Protein AF-A0A7Y5FRT4-F1 (afdb_monomer_lite)

Radius of gyration: 21.49 Å; chains: 1; bounding box: 71×55×41 Å

Sequence (240 aa):
MLKKSLALLVLALMVVSLNAQHAKKAPLKSEPANVTLSAPLTGGVPTYGPAAASWVAVDTMQNTFGPAIGALNPLAVDPATGTVAVLHRARTTYASSSGSMVYNYSTDGVTWTRVLPAVNGAQAQAGRYPSMTIYPSTSQGTLPVFSWPELVSGAFGGVGYGADASIGAGTPVAGILTDPVVLFSSQVPTFASANVALWASDNQTDASIKLFKTVDFQTVDTLTPPTWSSASFDDGGNVT

Structure (mmCIF, N/CA/C/O backbone):
data_AF-A0A7Y5FRT4-F1
#
_entry.id   AF-A0A7Y5FRT4-F1
#
loop_
_atom_site.group_PDB
_atom_site.id
_atom_site.type_symbol
_atom_site.label_atom_id
_atom_site.label_alt_id
_atom_site.label_comp_id
_atom_site.label_asym_id
_atom_site.label_entity_id
_atom_site.label_seq_id
_atom_site.pdbx_PDB_ins_code
_atom_site.Cartn_x
_atom_site.Cartn_y
_atom_site.Cartn_z
_atom_site.occupancy
_atom_site.B_iso_or_equiv
_atom_site.auth_seq_id
_atom_site.auth_comp_id
_atom_site.auth_asym_id
_atom_site.auth_atom_id
_atom_site.pdbx_PDB_model_num
ATOM 1 N N . MET A 1 1 ? 44.616 -41.534 -6.099 1.00 56.19 1 MET A N 1
ATOM 2 C CA . MET A 1 1 ? 43.155 -41.759 -6.223 1.00 56.19 1 MET A CA 1
ATOM 3 C C . MET A 1 1 ? 42.337 -40.491 -5.959 1.00 56.19 1 MET A C 1
ATOM 5 O O . MET A 1 1 ? 41.421 -40.237 -6.724 1.00 56.19 1 MET A O 1
ATOM 9 N N . LEU A 1 2 ? 42.735 -39.627 -5.014 1.00 53.03 2 LEU A N 1
ATOM 10 C CA . LEU A 1 2 ? 42.040 -38.374 -4.661 1.00 53.03 2 LEU A CA 1
ATOM 11 C C . LEU A 1 2 ? 41.749 -37.404 -5.833 1.00 53.03 2 LEU A C 1
ATOM 13 O O . LEU A 1 2 ? 40.670 -36.831 -5.909 1.00 53.03 2 LEU A O 1
ATOM 17 N N . LYS A 1 3 ? 42.679 -37.258 -6.790 1.00 48.66 3 LYS A N 1
ATOM 18 C CA . LYS A 1 3 ? 42.532 -36.326 -7.929 1.00 48.66 3 LYS A CA 1
ATOM 19 C C . LYS A 1 3 ? 41.417 -36.720 -8.909 1.00 48.66 3 LYS A C 1
ATOM 21 O O . LYS A 1 3 ? 40.769 -35.848 -9.472 1.00 48.66 3 LYS A O 1
ATOM 26 N N . LYS A 1 4 ? 41.178 -38.026 -9.095 1.00 55.88 4 LYS A N 1
ATOM 27 C CA . LYS A 1 4 ? 40.113 -38.531 -9.982 1.00 55.88 4 LYS A CA 1
ATOM 28 C C . LYS A 1 4 ? 38.735 -38.387 -9.328 1.00 55.88 4 LYS A C 1
ATOM 30 O O . LYS A 1 4 ? 37.777 -38.038 -10.005 1.00 55.88 4 LYS A O 1
ATOM 35 N N . SER A 1 5 ? 38.665 -38.579 -8.011 1.00 63.12 5 SER A N 1
ATOM 36 C CA . SER A 1 5 ? 37.447 -38.385 -7.216 1.00 63.12 5 SER A CA 1
ATOM 37 C C . SER A 1 5 ? 37.039 -36.911 -7.126 1.00 63.12 5 SER A C 1
ATOM 39 O O . SER A 1 5 ? 35.858 -36.602 -7.236 1.00 63.12 5 SER A O 1
ATOM 41 N N . LEU A 1 6 ? 38.009 -35.998 -6.998 1.00 65.06 6 LEU A N 1
ATOM 42 C CA . LEU A 1 6 ? 37.746 -34.557 -6.960 1.00 65.06 6 LEU A CA 1
ATOM 43 C C . LEU A 1 6 ? 37.254 -34.024 -8.314 1.00 65.06 6 LEU A C 1
ATOM 45 O O . LEU A 1 6 ? 36.311 -33.244 -8.356 1.00 65.06 6 LEU A O 1
ATOM 49 N N . ALA A 1 7 ? 37.837 -34.495 -9.421 1.00 70.94 7 ALA A N 1
ATOM 50 C CA . ALA A 1 7 ? 37.392 -34.119 -10.762 1.00 70.94 7 ALA A CA 1
ATOM 51 C C . ALA A 1 7 ? 35.950 -34.577 -11.047 1.00 70.94 7 ALA A C 1
ATOM 53 O O . ALA A 1 7 ? 35.173 -33.816 -11.616 1.00 70.94 7 ALA A O 1
ATOM 54 N N . LEU A 1 8 ? 35.569 -35.781 -10.601 1.00 72.62 8 LEU A N 1
ATOM 55 C CA . LEU A 1 8 ? 34.195 -36.274 -10.738 1.00 72.62 8 LEU A CA 1
ATOM 56 C C . LEU A 1 8 ? 33.196 -35.462 -9.903 1.00 72.62 8 LEU A C 1
ATOM 58 O O . LEU A 1 8 ? 32.090 -35.197 -10.366 1.00 72.62 8 LEU A O 1
ATOM 62 N N . LEU A 1 9 ? 33.588 -35.053 -8.694 1.00 67.94 9 LEU A N 1
ATOM 63 C CA . LEU A 1 9 ? 32.745 -34.247 -7.813 1.00 67.94 9 LEU A CA 1
ATOM 64 C C . LEU A 1 9 ? 32.497 -32.849 -8.400 1.00 67.94 9 LEU A C 1
ATOM 66 O O . LEU A 1 9 ? 31.365 -32.376 -8.397 1.00 67.94 9 LEU A O 1
ATOM 70 N N . VAL A 1 10 ? 33.535 -32.219 -8.959 1.00 74.00 10 VAL A N 1
ATOM 71 C CA . VAL A 1 10 ? 33.428 -30.907 -9.621 1.00 74.00 10 VAL A CA 1
ATOM 72 C C . VAL A 1 10 ? 32.553 -30.988 -10.875 1.00 74.00 10 VAL A C 1
ATOM 74 O O . VAL A 1 10 ? 31.717 -30.113 -11.089 1.00 74.00 10 VAL A O 1
ATOM 77 N N . LEU A 1 11 ? 32.680 -32.058 -11.667 1.00 71.50 11 LEU A N 1
ATOM 78 C CA . LEU A 1 11 ? 31.839 -32.258 -12.851 1.00 71.50 11 LEU A CA 1
ATOM 79 C C . LEU A 1 11 ? 30.367 -32.493 -12.474 1.00 71.50 11 LEU A C 1
ATOM 81 O O . LEU A 1 11 ? 29.471 -31.951 -13.117 1.00 71.50 11 LEU A O 1
ATOM 85 N N . ALA A 1 12 ? 30.112 -33.260 -11.409 1.00 65.69 12 ALA A N 1
ATOM 86 C CA . ALA A 1 12 ? 28.763 -33.486 -10.895 1.00 65.69 12 ALA A CA 1
ATOM 87 C C . ALA A 1 12 ? 28.128 -32.188 -10.366 1.00 65.69 12 ALA A C 1
ATOM 89 O O . ALA A 1 12 ? 26.964 -31.920 -10.651 1.00 65.69 12 ALA A O 1
ATOM 90 N N . LEU A 1 13 ? 28.898 -31.348 -9.664 1.00 59.88 13 LEU A N 1
ATOM 91 C CA . LEU A 1 13 ? 28.447 -30.035 -9.192 1.00 59.88 13 LEU A CA 1
ATOM 92 C C . LEU A 1 13 ? 28.105 -29.084 -10.347 1.00 59.88 13 LEU A C 1
ATOM 94 O O 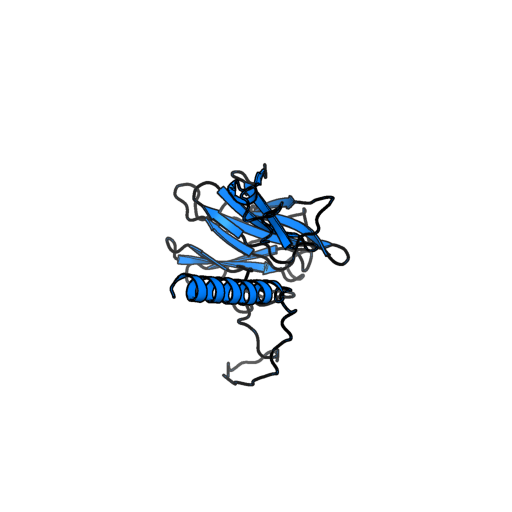. LEU A 1 13 ? 27.069 -28.430 -10.279 1.00 59.88 13 LEU A O 1
ATOM 98 N N . MET A 1 14 ? 28.901 -29.063 -11.424 1.00 59.88 14 MET A N 1
ATOM 99 C CA . MET A 1 14 ? 28.613 -28.236 -12.607 1.00 59.88 14 MET A CA 1
ATOM 100 C C . MET A 1 14 ? 27.319 -28.643 -13.325 1.00 59.88 14 MET A C 1
ATOM 102 O O . MET A 1 14 ? 26.550 -27.785 -13.753 1.00 59.88 14 MET A O 1
ATOM 106 N N . VAL A 1 15 ? 27.043 -29.945 -13.445 1.00 60.31 15 VAL A N 1
ATOM 107 C CA . VAL A 1 15 ? 25.801 -30.434 -14.074 1.00 60.31 15 VAL A CA 1
ATOM 108 C C . VAL A 1 15 ? 24.576 -30.125 -13.204 1.00 60.31 15 VAL A C 1
ATOM 110 O O . VAL A 1 15 ? 23.498 -29.848 -13.730 1.00 60.31 15 VAL A O 1
ATOM 113 N N . VAL A 1 16 ? 24.727 -30.121 -11.877 1.00 57.12 16 VAL A N 1
ATOM 114 C CA . VAL A 1 16 ? 23.653 -29.728 -10.951 1.00 57.12 16 VAL A CA 1
ATOM 115 C C . VAL A 1 16 ? 23.406 -28.214 -10.992 1.00 57.12 16 VAL A C 1
ATOM 117 O O . VAL A 1 16 ? 22.247 -27.802 -10.992 1.00 57.12 16 VAL A O 1
ATOM 120 N N . SER A 1 17 ? 24.446 -27.381 -11.111 1.00 53.38 17 SER A N 1
ATOM 121 C CA . SER A 1 17 ? 24.283 -25.922 -11.208 1.00 53.38 17 SER A CA 1
ATOM 122 C C . SER A 1 17 ? 23.705 -25.466 -12.555 1.00 53.38 17 SER A C 1
ATOM 124 O O . SER A 1 17 ? 22.857 -24.578 -12.570 1.00 53.38 17 SER A O 1
ATOM 126 N N . LEU A 1 18 ? 24.051 -26.127 -13.667 1.00 51.06 18 LEU A N 1
ATOM 127 C CA . LEU A 1 18 ? 23.467 -25.836 -14.989 1.00 51.06 18 LEU A CA 1
ATOM 128 C C . LEU A 1 18 ? 21.966 -26.178 -15.063 1.00 51.06 18 LEU A C 1
ATOM 130 O O . LEU A 1 18 ? 21.197 -25.473 -15.712 1.00 51.06 18 LEU A O 1
ATOM 134 N N . ASN A 1 19 ? 21.516 -27.220 -14.353 1.00 50.97 19 ASN A N 1
ATOM 135 C CA . ASN A 1 19 ? 20.090 -27.567 -14.277 1.00 50.97 19 ASN A CA 1
ATOM 136 C C . ASN A 1 19 ? 19.298 -26.686 -13.294 1.00 50.97 19 ASN A C 1
ATOM 138 O O . ASN A 1 19 ? 18.082 -26.566 -13.434 1.00 50.97 19 ASN A O 1
ATOM 142 N N . ALA A 1 20 ? 19.960 -26.039 -12.328 1.00 47.22 20 ALA A N 1
ATOM 143 C CA . ALA A 1 20 ? 19.319 -25.077 -11.430 1.00 47.22 20 ALA A CA 1
ATOM 144 C C . ALA A 1 20 ? 18.991 -23.738 -12.126 1.00 47.22 20 ALA A C 1
ATOM 146 O O . ALA A 1 20 ? 18.048 -23.058 -11.720 1.00 47.22 20 ALA A O 1
ATOM 147 N N . GLN A 1 21 ? 19.727 -23.385 -13.188 1.00 43.19 21 GLN A N 1
ATOM 148 C CA . GLN A 1 21 ? 19.550 -22.137 -13.945 1.00 43.19 21 GLN A CA 1
ATOM 149 C C . GLN A 1 21 ? 18.428 -22.201 -15.000 1.00 43.19 21 GLN A C 1
ATOM 151 O O . GLN A 1 21 ? 17.848 -21.176 -15.346 1.00 43.19 21 GLN A O 1
ATOM 156 N N . HIS A 1 22 ? 18.042 -23.387 -15.482 1.00 36.12 22 HIS A N 1
ATOM 157 C CA . HIS A 1 22 ? 17.040 -23.524 -16.554 1.00 36.12 22 HIS A CA 1
ATOM 158 C C . HIS A 1 22 ? 15.567 -23.475 -16.100 1.00 36.12 22 HIS A C 1
ATOM 160 O O . HIS A 1 22 ? 14.665 -23.592 -16.929 1.00 36.12 22 HIS A O 1
ATOM 166 N N . ALA A 1 23 ? 15.289 -23.276 -14.810 1.00 47.56 23 ALA A N 1
ATOM 167 C CA . ALA A 1 23 ? 13.932 -23.361 -14.271 1.00 47.56 23 ALA A CA 1
ATOM 168 C C . ALA A 1 23 ? 13.494 -22.111 -13.495 1.00 47.56 23 ALA A C 1
ATOM 170 O O . ALA A 1 23 ? 13.026 -22.246 -12.370 1.00 47.56 23 ALA A O 1
ATOM 171 N N . LYS A 1 24 ? 13.606 -20.897 -14.055 1.00 39.56 24 LYS A N 1
ATOM 172 C CA . LYS A 1 24 ? 12.982 -19.704 -13.442 1.00 39.56 24 LYS A CA 1
ATOM 173 C C . LYS A 1 24 ? 12.429 -18.695 -14.455 1.00 39.56 24 LYS A C 1
ATOM 175 O O . LYS A 1 24 ? 12.862 -17.556 -14.530 1.00 39.56 24 LYS A O 1
ATOM 180 N N . LYS A 1 25 ? 11.351 -19.073 -15.141 1.00 34.78 25 LYS A N 1
ATOM 181 C CA . LYS A 1 25 ? 10.173 -18.194 -15.123 1.00 34.78 25 LYS A CA 1
ATOM 182 C C . LYS A 1 25 ? 9.275 -18.741 -14.031 1.00 34.78 25 LYS A C 1
ATOM 184 O O . LYS A 1 25 ? 9.008 -19.941 -14.041 1.00 34.78 25 LYS A O 1
ATOM 189 N N . ALA A 1 26 ? 8.833 -17.900 -13.095 1.00 31.05 26 ALA A N 1
ATOM 190 C CA . ALA A 1 26 ? 7.693 -18.270 -12.270 1.00 31.05 26 ALA A CA 1
ATOM 191 C C . ALA A 1 26 ? 6.574 -18.668 -13.247 1.00 31.05 26 ALA A C 1
ATOM 193 O O . ALA A 1 26 ? 6.202 -17.847 -14.092 1.00 31.05 26 ALA A O 1
ATOM 194 N N . PRO A 1 27 ? 6.096 -19.924 -13.233 1.00 36.94 27 PRO A N 1
ATOM 195 C CA . PRO A 1 27 ? 4.935 -20.273 -14.027 1.00 36.94 27 PRO A CA 1
ATOM 196 C C . PRO A 1 27 ? 3.820 -19.310 -13.622 1.00 36.94 27 PRO A C 1
ATOM 198 O O . PRO A 1 27 ? 3.638 -19.066 -12.425 1.00 36.94 27 PRO A O 1
ATOM 201 N N . LEU A 1 28 ? 3.053 -18.787 -14.584 1.00 35.69 28 LEU A N 1
ATOM 202 C CA . LEU A 1 28 ? 1.690 -18.379 -14.256 1.00 35.69 28 LEU A CA 1
ATOM 203 C C . LEU A 1 28 ? 1.072 -19.611 -13.606 1.00 35.69 28 LEU A C 1
ATOM 205 O O . LEU A 1 28 ? 0.940 -20.647 -14.259 1.00 35.69 28 LEU A O 1
ATOM 209 N N . LYS A 1 29 ? 0.837 -19.545 -12.296 1.00 34.88 29 LYS A N 1
ATOM 210 C CA . LYS A 1 29 ? 0.273 -20.660 -11.550 1.00 34.88 29 LYS A CA 1
ATOM 211 C C . LYS A 1 29 ? -1.106 -20.885 -12.161 1.00 34.88 29 LYS A C 1
ATOM 213 O O . LYS A 1 29 ? -2.000 -20.067 -11.973 1.00 34.88 29 LYS A O 1
ATOM 218 N N . SER A 1 30 ? -1.248 -21.927 -12.975 1.00 39.62 30 SER A N 1
ATOM 219 C CA . SER A 1 30 ? -2.559 -22.359 -13.424 1.00 39.62 30 SER A CA 1
ATOM 220 C C . SER A 1 30 ? -3.309 -22.845 -12.191 1.00 39.62 30 SER A C 1
ATOM 222 O O . SER A 1 30 ? -2.775 -23.623 -11.396 1.00 39.62 30 SER A O 1
ATOM 224 N N . GLU A 1 31 ? -4.514 -22.311 -12.011 1.00 40.78 31 GLU A N 1
ATOM 225 C CA . GLU A 1 31 ? -5.403 -22.633 -10.897 1.00 40.78 31 GLU A CA 1
ATOM 226 C C . GLU A 1 31 ? -5.487 -24.158 -10.703 1.00 40.78 31 GLU A C 1
ATOM 228 O O . GLU A 1 31 ? -5.701 -24.887 -11.682 1.00 40.78 31 GLU A O 1
ATOM 233 N N . PRO A 1 32 ? -5.304 -24.683 -9.477 1.00 38.25 32 PRO A N 1
ATOM 234 C CA . PRO A 1 32 ? -5.518 -26.098 -9.225 1.00 38.25 32 PRO A CA 1
ATOM 235 C C . PRO A 1 32 ? -6.983 -26.456 -9.503 1.00 38.25 32 PRO A C 1
ATOM 237 O O . PRO A 1 32 ? -7.906 -25.740 -9.115 1.00 38.25 32 PRO A O 1
ATOM 240 N N . ALA A 1 33 ? -7.189 -27.584 -10.186 1.00 39.59 33 ALA A N 1
ATOM 241 C CA . ALA A 1 33 ? -8.513 -28.111 -10.482 1.00 39.59 33 ALA A CA 1
ATOM 242 C C . ALA A 1 33 ? -9.339 -28.267 -9.192 1.00 39.59 33 ALA A C 1
ATOM 244 O O . ALA A 1 33 ? -8.862 -28.811 -8.198 1.00 39.59 33 ALA A O 1
ATOM 245 N N . ASN A 1 34 ? -10.576 -27.768 -9.248 1.00 35.59 34 ASN A N 1
ATOM 246 C CA . ASN A 1 34 ? -11.552 -27.694 -8.161 1.00 35.59 34 ASN A CA 1
ATOM 247 C C . ASN A 1 34 ? -11.567 -28.940 -7.253 1.00 35.59 34 ASN A C 1
ATOM 249 O O . ASN A 1 34 ? -12.079 -29.987 -7.644 1.00 35.59 34 ASN A O 1
ATOM 253 N N . VAL A 1 35 ? -11.103 -28.800 -6.008 1.00 36.69 35 VAL A N 1
ATOM 254 C CA . VAL A 1 35 ? -11.378 -29.759 -4.926 1.00 36.69 35 VAL A CA 1
ATOM 255 C C . VAL A 1 35 ? -12.453 -29.153 -4.026 1.00 36.69 35 VAL A C 1
ATOM 257 O O . VAL A 1 35 ? -12.279 -28.068 -3.477 1.00 36.69 35 VAL A O 1
ATOM 260 N N . THR A 1 36 ? -13.596 -29.830 -3.918 1.00 33.12 36 THR A N 1
ATOM 261 C CA . THR A 1 36 ? -14.770 -29.370 -3.165 1.00 33.12 36 THR A CA 1
ATOM 262 C C . THR A 1 36 ? -14.699 -29.869 -1.723 1.00 33.12 36 THR A C 1
ATOM 264 O O . THR A 1 36 ? -14.704 -31.073 -1.486 1.00 33.12 36 THR A O 1
ATOM 267 N N . LEU A 1 37 ? -14.680 -28.958 -0.751 1.00 37.53 37 LEU A N 1
ATOM 268 C CA . LEU A 1 37 ? -14.926 -29.262 0.662 1.00 37.53 37 LEU A CA 1
ATOM 269 C C . LEU A 1 37 ? -15.986 -28.291 1.186 1.00 37.53 37 LEU A C 1
ATOM 271 O O . LEU A 1 37 ? -15.848 -27.077 1.052 1.00 37.53 37 LEU A O 1
ATOM 275 N N . SER A 1 38 ? -17.069 -28.835 1.739 1.00 32.22 38 SER A N 1
ATOM 276 C CA . SER A 1 38 ? -18.214 -28.076 2.246 1.00 32.22 38 SER A CA 1
ATOM 277 C C . SER A 1 38 ? -18.093 -27.849 3.751 1.00 32.22 38 SER A C 1
ATOM 279 O O . SER A 1 38 ? -17.979 -28.809 4.508 1.00 32.22 38 SER A O 1
ATOM 281 N N . ALA A 1 39 ? -18.216 -26.599 4.192 1.00 36.06 39 ALA A N 1
ATOM 282 C CA . ALA A 1 39 ? -18.604 -26.266 5.560 1.00 36.06 39 ALA A CA 1
ATOM 283 C C . ALA A 1 39 ? -19.766 -25.255 5.499 1.00 36.06 39 ALA A C 1
ATOM 285 O O . ALA A 1 39 ? -19.647 -24.251 4.792 1.00 36.06 39 ALA A O 1
ATOM 286 N N . PRO A 1 40 ? -20.908 -25.516 6.160 1.00 33.44 40 PRO A N 1
ATOM 287 C CA . PRO A 1 40 ? -22.091 -24.678 6.032 1.00 33.44 40 PRO A CA 1
ATOM 288 C C . PRO A 1 40 ? -22.013 -23.476 6.980 1.00 33.44 40 PRO A C 1
ATOM 290 O O . PRO A 1 40 ? -21.946 -23.642 8.195 1.00 33.44 40 PRO A O 1
ATOM 293 N N . LEU A 1 41 ? -22.098 -22.262 6.434 1.00 37.66 41 LEU A N 1
ATOM 294 C CA . LEU A 1 41 ? -22.533 -21.085 7.185 1.00 37.66 41 LEU A CA 1
ATOM 295 C C . LEU A 1 41 ? -23.993 -20.824 6.805 1.00 37.66 41 LEU A C 1
ATOM 297 O O . LEU A 1 41 ? -24.316 -20.445 5.680 1.00 37.66 41 LEU A O 1
ATOM 301 N N . THR A 1 42 ? -2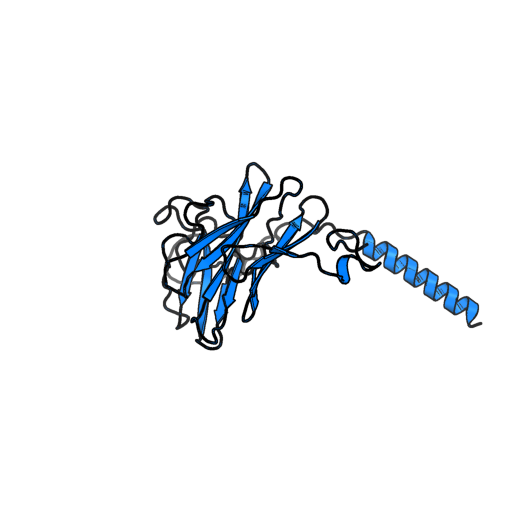4.895 -21.138 7.730 1.00 41.06 42 THR A N 1
ATOM 302 C CA . THR A 1 42 ? -26.340 -20.933 7.604 1.00 41.06 42 THR A CA 1
ATOM 303 C C . THR A 1 42 ? -26.656 -19.450 7.438 1.00 41.06 42 THR A C 1
ATOM 305 O O . THR A 1 42 ? -26.397 -18.677 8.357 1.00 41.06 42 THR A O 1
ATOM 308 N N . GLY A 1 43 ? -27.271 -19.069 6.310 1.00 38.41 43 GLY A N 1
ATOM 309 C CA . GLY A 1 43 ? -27.925 -17.760 6.190 1.00 38.41 43 GLY A CA 1
ATOM 310 C C . GLY A 1 43 ? -27.773 -16.969 4.888 1.00 38.41 43 GLY A C 1
ATOM 311 O O . GLY A 1 43 ? -28.061 -15.784 4.912 1.00 38.41 43 GLY A O 1
ATOM 312 N N . GLY A 1 44 ? -27.393 -17.587 3.763 1.00 48.75 44 GLY A N 1
ATOM 313 C CA . GLY A 1 44 ? -27.609 -17.044 2.407 1.00 48.75 44 GLY A CA 1
ATOM 314 C C . GLY A 1 44 ? -26.558 -16.062 1.844 1.00 48.75 44 GLY A C 1
ATOM 315 O O . GLY A 1 44 ? -25.917 -15.325 2.581 1.00 48.75 44 GLY A O 1
ATOM 316 N N . VAL A 1 45 ? -26.487 -16.015 0.496 1.00 33.03 45 VAL A N 1
ATOM 317 C CA . VAL A 1 45 ? -25.628 -15.178 -0.394 1.00 33.03 45 VAL A CA 1
ATOM 318 C C . VAL A 1 45 ? -24.195 -15.736 -0.635 1.00 33.03 45 VAL A C 1
ATOM 320 O O . VAL A 1 45 ? -23.660 -16.447 0.205 1.00 33.03 45 VAL A O 1
ATOM 323 N N . PRO A 1 46 ? -23.539 -15.413 -1.771 1.00 34.97 46 PRO A N 1
ATOM 324 C CA . PRO A 1 46 ? -23.544 -16.049 -3.095 1.00 34.97 46 PRO A CA 1
ATOM 325 C C . PRO A 1 46 ? -22.405 -17.082 -3.304 1.00 34.97 46 PRO A C 1
ATOM 327 O O . PRO A 1 46 ? -21.351 -17.034 -2.676 1.00 34.97 46 PRO A O 1
ATOM 330 N N . THR A 1 47 ? -22.589 -18.000 -4.253 1.00 39.19 47 THR A N 1
ATOM 331 C CA . THR A 1 47 ? -21.623 -19.052 -4.611 1.00 39.19 47 THR A CA 1
ATOM 332 C C . THR A 1 47 ? -20.445 -18.499 -5.424 1.00 39.19 47 THR A C 1
ATOM 334 O O . THR A 1 47 ? -20.546 -18.317 -6.636 1.00 39.19 47 THR A O 1
ATOM 337 N N . TYR A 1 48 ? -19.303 -18.283 -4.769 1.00 36.34 48 TYR A N 1
ATOM 338 C CA . TYR A 1 48 ? -17.996 -18.194 -5.425 1.00 36.34 48 TYR A CA 1
ATOM 339 C C . TYR A 1 48 ? -17.225 -19.496 -5.166 1.00 36.34 48 TYR A C 1
ATOM 341 O O . TYR A 1 48 ? -17.306 -20.052 -4.071 1.00 36.34 48 TYR A O 1
ATOM 349 N N . GLY A 1 49 ? -16.538 -20.007 -6.198 1.00 38.12 49 GLY A N 1
ATOM 350 C CA . GLY A 1 49 ? -15.688 -21.208 -6.130 1.00 38.12 49 GLY A CA 1
ATOM 351 C C . GLY A 1 49 ? -14.600 -21.105 -5.050 1.00 38.12 49 GLY A C 1
ATOM 352 O O . GLY A 1 49 ? -14.475 -20.045 -4.441 1.00 38.12 49 GLY A O 1
ATOM 353 N N . PRO A 1 50 ? -13.838 -22.187 -4.786 1.00 39.19 50 PRO A N 1
ATOM 354 C CA . PRO A 1 50 ? -13.027 -22.350 -3.577 1.00 39.19 50 PRO A CA 1
ATOM 355 C C . PRO A 1 50 ? -12.113 -21.143 -3.377 1.00 39.19 50 PRO A C 1
ATOM 357 O O . PRO A 1 50 ? -11.089 -20.984 -4.037 1.00 39.19 50 PRO A O 1
ATOM 360 N N . ALA A 1 51 ? -12.544 -20.250 -2.492 1.00 41.78 51 ALA A N 1
ATOM 361 C CA . ALA A 1 51 ? -11.871 -18.999 -2.261 1.00 41.78 51 ALA A CA 1
ATOM 362 C C . ALA A 1 51 ? -10.569 -19.311 -1.524 1.00 41.78 51 ALA A C 1
ATOM 364 O O . ALA A 1 51 ? -10.591 -19.813 -0.398 1.00 41.78 51 ALA A O 1
ATOM 365 N N . ALA A 1 52 ? -9.430 -18.969 -2.129 1.00 41.00 52 ALA A N 1
ATOM 366 C CA . ALA A 1 52 ? -8.269 -18.578 -1.337 1.00 41.00 52 ALA A CA 1
ATOM 367 C C . ALA A 1 52 ? -8.768 -17.648 -0.220 1.00 41.00 52 ALA A C 1
ATOM 369 O O . ALA A 1 52 ? -9.624 -16.812 -0.521 1.00 41.00 52 ALA A O 1
ATOM 370 N N . ALA A 1 53 ? -8.294 -17.831 1.024 1.00 40.38 53 ALA A N 1
ATOM 371 C CA . ALA A 1 53 ? -8.736 -17.079 2.204 1.00 40.38 53 ALA A CA 1
ATOM 372 C C . ALA A 1 53 ? -9.070 -15.633 1.813 1.00 40.38 53 ALA A C 1
ATOM 374 O O . ALA A 1 53 ? -8.190 -14.847 1.458 1.00 40.38 53 ALA A O 1
ATOM 375 N N . SER A 1 54 ? -10.368 -15.355 1.712 1.00 48.25 54 SER A N 1
ATOM 376 C CA . SER A 1 54 ? -10.840 -14.141 1.067 1.00 48.25 54 SER A CA 1
ATOM 377 C C . SER A 1 54 ? -11.011 -13.101 2.150 1.00 48.25 54 SER A C 1
ATOM 379 O O . SER A 1 54 ? -11.690 -13.348 3.145 1.00 48.25 54 SER A O 1
ATOM 381 N N . TRP A 1 55 ? -10.438 -11.920 1.943 1.00 52.66 55 TRP A N 1
ATOM 382 C CA . TRP A 1 55 ? -10.520 -10.780 2.864 1.00 52.66 55 TRP A CA 1
ATOM 383 C C . TRP A 1 55 ? -11.952 -10.223 3.035 1.00 52.66 55 TRP A C 1
ATOM 385 O O . TRP A 1 55 ? -12.156 -9.221 3.709 1.00 52.66 55 TRP A O 1
ATOM 395 N N . VAL A 1 56 ? -12.954 -10.902 2.462 1.00 54.28 56 VAL A N 1
ATOM 396 C CA . VAL A 1 56 ? -14.394 -10.591 2.461 1.00 54.28 56 VAL A CA 1
ATOM 397 C C . VAL A 1 56 ? -14.981 -10.417 3.869 1.00 54.28 56 VAL A C 1
ATOM 399 O O . VAL A 1 56 ? -16.035 -9.808 4.008 1.00 54.28 56 VAL A O 1
ATOM 402 N N . ALA A 1 57 ? -14.311 -10.895 4.922 1.00 57.16 57 ALA A N 1
ATOM 403 C CA . ALA A 1 57 ? -14.808 -10.785 6.293 1.00 57.16 57 ALA A CA 1
ATOM 404 C C . ALA A 1 57 ? -14.729 -9.369 6.901 1.00 57.16 57 ALA A C 1
ATOM 406 O O . ALA A 1 57 ? -15.451 -9.107 7.858 1.00 57.16 57 ALA A O 1
ATOM 407 N N . VAL A 1 58 ? -13.885 -8.463 6.384 1.00 71.19 58 VAL A N 1
ATOM 408 C CA . VAL A 1 58 ? -13.640 -7.162 7.050 1.00 71.19 58 VAL A CA 1
ATOM 409 C C . VAL A 1 58 ? -14.379 -5.983 6.412 1.00 71.19 58 VAL A C 1
ATOM 411 O O . VAL A 1 58 ? -14.487 -4.925 7.034 1.00 71.19 58 VAL A O 1
ATOM 414 N N . ASP A 1 59 ? -14.891 -6.148 5.182 1.00 74.12 59 ASP A N 1
ATOM 415 C CA . ASP A 1 59 ? -15.734 -5.158 4.507 1.00 74.12 59 ASP A CA 1
ATOM 416 C C . ASP A 1 59 ? -16.396 -5.667 3.210 1.00 74.12 59 ASP A C 1
ATOM 418 O O . ASP A 1 59 ? -16.005 -6.682 2.636 1.00 74.12 59 ASP A O 1
ATOM 422 N N . THR A 1 60 ? -17.330 -4.884 2.658 1.00 74.94 60 THR A N 1
ATOM 423 C CA . THR A 1 60 ? -17.717 -4.988 1.252 1.00 74.94 60 THR A CA 1
ATOM 424 C C . THR A 1 60 ? -16.646 -4.380 0.353 1.00 74.94 60 THR A C 1
ATOM 426 O O . THR A 1 60 ? -16.564 -3.165 0.196 1.00 74.94 60 THR A O 1
ATOM 429 N N . MET A 1 61 ? -15.867 -5.230 -0.304 1.00 73.31 61 MET A N 1
ATOM 430 C CA . MET A 1 61 ? -14.757 -4.816 -1.161 1.00 73.31 61 MET A CA 1
ATOM 431 C C . MET A 1 61 ? -15.072 -5.041 -2.640 1.00 73.31 61 MET A C 1
ATOM 433 O O . MET A 1 61 ? -15.955 -5.828 -2.989 1.00 73.31 61 MET A O 1
ATOM 437 N N . GLN A 1 62 ? -14.347 -4.364 -3.531 1.00 70.62 62 GLN A N 1
ATOM 438 C CA . GLN A 1 62 ? -14.496 -4.573 -4.970 1.00 70.62 62 GLN A CA 1
ATOM 439 C C . GLN A 1 62 ? -13.237 -5.149 -5.582 1.00 70.62 62 GLN A C 1
ATOM 441 O O . GLN A 1 62 ? -12.146 -4.606 -5.431 1.00 70.62 62 GLN A O 1
ATOM 446 N N . ASN A 1 63 ? -13.426 -6.225 -6.347 1.00 65.19 63 ASN A N 1
ATOM 447 C CA . ASN A 1 63 ? -12.350 -6.902 -7.056 1.00 65.19 63 ASN A CA 1
ATOM 448 C C . ASN A 1 63 ? -11.185 -7.258 -6.108 1.00 65.19 63 ASN A C 1
ATOM 450 O O . ASN A 1 63 ? -10.012 -6.980 -6.381 1.00 65.19 63 ASN A O 1
ATOM 454 N N . THR A 1 64 ? -11.561 -7.814 -4.952 1.00 58.38 64 THR A N 1
ATOM 455 C CA . THR A 1 64 ? -10.664 -8.441 -3.989 1.00 58.38 64 THR A CA 1
ATOM 456 C C . THR A 1 64 ? -10.138 -9.727 -4.570 1.00 58.38 64 THR A C 1
ATOM 458 O O . THR A 1 64 ? -10.787 -10.771 -4.538 1.00 58.38 64 THR A O 1
ATOM 461 N N . PHE A 1 65 ? -8.928 -9.643 -5.090 1.00 55.28 65 PHE A N 1
ATOM 462 C CA . PHE A 1 65 ? -8.102 -10.819 -5.236 1.00 55.28 65 PHE A CA 1
ATOM 463 C C . PHE A 1 65 ? -7.681 -11.225 -3.817 1.00 55.28 65 PHE A C 1
ATOM 465 O O . PHE A 1 65 ? -7.286 -10.365 -3.026 1.00 55.28 65 PHE A O 1
ATOM 472 N N . GLY A 1 66 ? -7.821 -12.507 -3.461 1.00 51.12 66 GLY A N 1
ATOM 473 C CA . GLY A 1 66 ? -7.185 -13.058 -2.256 1.00 51.12 66 GLY A CA 1
ATOM 474 C C . GLY A 1 66 ? -5.657 -12.899 -2.337 1.00 51.12 66 GLY A C 1
ATOM 475 O O . GLY A 1 66 ? -5.166 -12.139 -3.175 1.00 51.12 66 GLY A O 1
ATOM 476 N N . PRO A 1 67 ? -4.851 -13.608 -1.533 1.00 50.47 67 PRO A N 1
ATOM 477 C CA . PRO A 1 67 ? -3.408 -13.677 -1.764 1.00 50.47 67 PRO A CA 1
ATOM 478 C C . PRO A 1 67 ? -3.131 -14.433 -3.079 1.00 50.47 67 PRO A C 1
ATOM 480 O O . PRO A 1 67 ? -2.713 -15.584 -3.088 1.00 50.47 67 PRO A O 1
ATOM 483 N N . ALA A 1 68 ? -3.411 -13.797 -4.218 1.00 47.97 68 ALA A N 1
ATOM 484 C CA . ALA A 1 68 ? -3.176 -14.324 -5.554 1.00 47.97 68 ALA A CA 1
ATOM 485 C C . ALA A 1 68 ? -1.668 -14.457 -5.824 1.00 47.97 68 ALA A C 1
ATOM 487 O O . ALA A 1 68 ? -1.262 -15.171 -6.736 1.00 47.97 68 ALA A O 1
ATOM 488 N N . ILE A 1 69 ? -0.835 -13.775 -5.024 1.00 60.97 69 ILE A N 1
ATOM 489 C CA . ILE A 1 69 ? 0.619 -13.728 -5.159 1.00 60.97 69 ILE A CA 1
ATOM 490 C C . ILE A 1 69 ? 1.251 -13.710 -3.758 1.00 60.97 69 ILE A C 1
ATOM 492 O O . ILE A 1 69 ? 0.823 -12.950 -2.892 1.00 60.97 69 ILE A O 1
ATOM 496 N N . GLY A 1 70 ? 2.269 -14.550 -3.531 1.00 64.12 70 GLY A N 1
ATOM 497 C CA . GLY A 1 70 ? 2.867 -14.775 -2.203 1.00 64.12 70 GLY A CA 1
ATOM 498 C C . GLY A 1 70 ? 3.660 -13.598 -1.624 1.00 64.12 70 GLY A C 1
ATOM 499 O O . GLY A 1 70 ? 3.992 -13.626 -0.445 1.00 64.12 70 GLY A O 1
ATOM 500 N N . ALA A 1 71 ? 3.952 -12.577 -2.431 1.00 67.81 71 ALA A N 1
ATOM 501 C CA . ALA A 1 71 ? 4.632 -11.359 -1.995 1.00 67.81 71 ALA A CA 1
ATOM 502 C C . ALA A 1 71 ? 3.672 -10.265 -1.490 1.00 67.81 71 ALA A C 1
ATOM 504 O O . ALA A 1 71 ? 4.135 -9.229 -1.024 1.00 67.81 71 ALA A O 1
ATOM 505 N N . LEU A 1 72 ? 2.353 -10.464 -1.603 1.00 75.50 72 LEU A N 1
ATOM 506 C CA . LEU A 1 72 ? 1.368 -9.482 -1.154 1.00 75.50 72 LEU A CA 1
ATOM 507 C C . LEU A 1 72 ? 1.098 -9.631 0.338 1.00 75.50 72 LEU A C 1
ATOM 509 O O . LEU A 1 72 ? 0.761 -10.717 0.812 1.00 75.50 72 LEU A O 1
ATOM 513 N N . ASN A 1 73 ? 1.162 -8.514 1.056 1.00 84.50 73 ASN A N 1
ATOM 514 C CA . ASN A 1 73 ? 0.850 -8.436 2.478 1.00 84.50 73 ASN A CA 1
ATOM 515 C C . ASN A 1 73 ? -0.249 -7.398 2.745 1.00 84.50 73 ASN A C 1
ATOM 517 O O . ASN A 1 73 ? 0.026 -6.370 3.352 1.00 84.50 73 ASN A O 1
ATOM 521 N N . PRO A 1 74 ? -1.505 -7.624 2.313 1.00 88.00 74 PRO A N 1
ATOM 522 C CA . PRO A 1 74 ? -2.587 -6.663 2.527 1.00 88.00 74 PRO A CA 1
ATOM 523 C C . PRO A 1 74 ? -3.041 -6.585 3.989 1.00 88.00 74 PRO A C 1
ATOM 525 O O . PRO A 1 74 ? -3.817 -5.698 4.313 1.00 88.00 74 PRO A O 1
ATOM 528 N N . LEU A 1 75 ? -2.594 -7.493 4.863 1.00 88.06 75 LEU A N 1
ATOM 529 C CA . LEU A 1 75 ? -2.904 -7.505 6.291 1.00 88.06 75 LEU A CA 1
ATOM 530 C C . LEU A 1 75 ? -1.646 -7.204 7.106 1.00 88.06 75 LEU A C 1
ATOM 532 O O . LEU A 1 75 ? -0.587 -7.781 6.856 1.00 88.06 75 LEU A O 1
ATOM 536 N N . ALA A 1 76 ? -1.791 -6.359 8.120 1.00 88.88 76 ALA A N 1
ATOM 537 C CA . ALA A 1 76 ? -0.756 -6.064 9.097 1.00 88.88 76 ALA A CA 1
ATOM 538 C C . ALA A 1 76 ? -1.301 -6.163 10.522 1.00 88.88 76 ALA A C 1
ATOM 540 O O . ALA A 1 76 ? -2.486 -5.940 10.769 1.00 88.88 76 ALA A O 1
ATOM 541 N N . VAL A 1 77 ? -0.412 -6.485 11.460 1.00 86.19 77 VAL A N 1
ATOM 542 C CA . VAL A 1 77 ? -0.719 -6.590 12.888 1.00 86.19 77 VAL A CA 1
ATOM 543 C C . VAL A 1 77 ? 0.310 -5.783 13.664 1.00 86.19 77 VAL A C 1
ATOM 545 O O . VAL A 1 77 ? 1.510 -5.937 13.443 1.00 86.19 77 VAL A O 1
ATOM 548 N N . ASP A 1 78 ? -0.161 -4.958 14.590 1.00 85.19 78 ASP A N 1
ATOM 549 C CA . ASP A 1 78 ? 0.643 -4.389 15.663 1.00 85.19 78 ASP A CA 1
ATOM 550 C C . ASP A 1 78 ? 0.466 -5.247 16.924 1.00 85.19 78 ASP A C 1
ATOM 552 O O . ASP A 1 78 ? -0.554 -5.137 17.612 1.00 85.19 78 ASP A O 1
ATOM 556 N N . PRO A 1 79 ? 1.434 -6.118 17.255 1.00 80.56 79 PRO A N 1
ATOM 557 C CA . PRO A 1 79 ? 1.310 -7.011 18.399 1.00 80.56 79 PRO A CA 1
ATOM 558 C C . PRO A 1 79 ? 1.349 -6.271 19.742 1.00 80.56 79 PRO A C 1
ATOM 560 O O . PRO A 1 79 ? 0.914 -6.836 20.741 1.00 80.56 79 PRO A O 1
ATOM 563 N N . ALA A 1 80 ? 1.858 -5.033 19.792 1.00 79.50 80 ALA A N 1
ATOM 564 C CA . ALA A 1 80 ? 1.918 -4.266 21.033 1.00 79.50 80 ALA A CA 1
ATOM 565 C C . ALA A 1 80 ? 0.533 -3.756 21.452 1.00 79.50 80 ALA A C 1
ATOM 567 O O . ALA A 1 80 ? 0.230 -3.691 22.642 1.00 79.50 80 ALA A O 1
ATOM 568 N N . THR A 1 81 ? -0.309 -3.412 20.476 1.00 79.75 81 THR A N 1
ATOM 569 C CA . THR A 1 81 ? -1.661 -2.884 20.710 1.00 79.75 81 THR A CA 1
ATOM 570 C C . THR A 1 81 ? -2.762 -3.905 20.431 1.00 79.75 81 THR A C 1
ATOM 572 O O . THR A 1 81 ? -3.908 -3.676 20.805 1.00 79.75 81 THR A O 1
ATOM 575 N N . GLY A 1 82 ? -2.437 -5.024 19.774 1.00 80.88 82 GLY A N 1
ATOM 576 C CA . GLY A 1 82 ? -3.424 -5.979 19.264 1.00 80.88 82 GLY A CA 1
ATOM 577 C C . GLY A 1 82 ? -4.175 -5.469 18.031 1.00 80.88 82 GLY A C 1
ATOM 578 O O . GLY A 1 82 ? -5.129 -6.106 17.590 1.00 80.88 82 GLY A O 1
ATOM 579 N N . THR A 1 83 ? -3.754 -4.335 17.463 1.00 87.69 83 THR A N 1
ATOM 580 C CA . THR A 1 83 ? -4.405 -3.749 16.292 1.00 87.69 83 THR A CA 1
ATOM 581 C C . THR A 1 83 ? -4.111 -4.586 15.056 1.00 87.69 83 THR A C 1
ATOM 583 O O . THR A 1 83 ? -2.955 -4.857 14.736 1.00 87.69 83 THR A O 1
ATOM 586 N N . VAL A 1 84 ? -5.152 -4.948 14.317 1.00 88.81 84 VAL A N 1
ATOM 587 C CA . VAL A 1 84 ? -5.058 -5.578 13.000 1.00 88.81 84 VAL A CA 1
ATOM 588 C C . VAL A 1 84 ? -5.615 -4.609 11.974 1.00 88.81 84 VAL A C 1
ATOM 590 O O . VAL A 1 84 ? -6.624 -3.955 12.221 1.00 88.81 84 VAL A O 1
ATOM 593 N N . ALA A 1 85 ? -4.984 -4.524 10.811 1.00 91.81 85 ALA A N 1
ATOM 594 C CA . ALA A 1 85 ? -5.499 -3.746 9.700 1.00 91.81 85 ALA A CA 1
ATOM 595 C C . ALA A 1 85 ? -5.383 -4.506 8.385 1.00 91.81 85 ALA A C 1
ATOM 597 O O . ALA A 1 85 ? -4.497 -5.341 8.210 1.00 91.81 85 ALA A O 1
ATOM 598 N N . VAL A 1 86 ? -6.299 -4.205 7.472 1.00 90.81 86 VAL A N 1
ATOM 599 C CA . VAL A 1 86 ? -6.356 -4.775 6.131 1.00 90.81 86 VAL A CA 1
ATOM 600 C C . VAL A 1 86 ? -6.516 -3.647 5.126 1.00 90.81 86 VAL A C 1
ATOM 602 O O . VAL A 1 86 ? -7.513 -2.931 5.159 1.00 90.81 86 VAL A O 1
ATOM 605 N N . LEU A 1 87 ? -5.554 -3.512 4.219 1.00 91.25 87 LEU A N 1
ATOM 606 C CA . LEU A 1 87 ? -5.606 -2.631 3.063 1.00 91.25 87 LEU A CA 1
ATOM 607 C C . LEU A 1 87 ? -6.240 -3.379 1.895 1.00 91.25 87 LEU A C 1
ATOM 609 O O . LEU A 1 87 ? -5.853 -4.496 1.549 1.00 91.25 87 LEU A O 1
ATOM 613 N N . HIS A 1 88 ? -7.207 -2.748 1.251 1.00 88.69 88 HIS A N 1
ATOM 614 C CA . HIS A 1 88 ? -7.931 -3.343 0.148 1.00 88.69 88 HIS A CA 1
ATOM 615 C C . HIS A 1 88 ? -8.420 -2.297 -0.846 1.00 88.69 88 HIS A C 1
ATOM 617 O O . HIS A 1 88 ? -8.348 -1.083 -0.655 1.00 88.69 88 HIS A O 1
ATOM 623 N N . ARG A 1 89 ? -8.961 -2.803 -1.949 1.00 88.44 89 ARG A N 1
ATOM 624 C CA . ARG A 1 89 ? -9.641 -1.987 -2.946 1.00 88.44 89 ARG A CA 1
ATOM 625 C C . ARG A 1 89 ? -11.026 -1.610 -2.446 1.00 88.44 89 ARG A C 1
ATOM 627 O O . ARG A 1 89 ? -11.783 -2.459 -1.962 1.00 88.44 89 ARG A O 1
ATOM 634 N N . ALA A 1 90 ? -11.357 -0.336 -2.568 1.00 85.81 90 ALA A N 1
ATOM 635 C CA . ALA A 1 90 ? -12.651 0.181 -2.179 1.00 85.81 90 ALA A CA 1
ATOM 636 C C . ALA A 1 90 ? -13.744 -0.251 -3.161 1.00 85.81 90 ALA A C 1
ATOM 638 O O . ALA A 1 90 ? -13.520 -0.362 -4.369 1.00 85.81 90 ALA A O 1
ATOM 639 N N . ARG A 1 91 ? -14.959 -0.434 -2.646 1.00 85.31 91 ARG A N 1
ATOM 640 C CA . ARG A 1 91 ? -16.158 -0.526 -3.475 1.00 85.31 91 ARG A CA 1
ATOM 641 C C . ARG A 1 91 ? -16.579 0.855 -3.966 1.00 85.31 91 ARG A C 1
ATOM 643 O O . ARG A 1 91 ? -16.601 1.814 -3.198 1.00 85.31 91 ARG A O 1
ATOM 650 N N . THR A 1 92 ? -17.033 0.934 -5.216 1.00 83.75 92 THR A N 1
ATOM 651 C CA . THR A 1 92 ? -17.494 2.187 -5.842 1.00 83.75 92 THR A CA 1
ATOM 652 C C . THR A 1 92 ? -18.723 2.820 -5.179 1.00 83.75 92 THR A C 1
ATOM 654 O O . THR A 1 92 ? -19.125 3.916 -5.545 1.00 83.75 92 THR A O 1
ATOM 657 N N . THR A 1 93 ? -19.349 2.157 -4.202 1.00 85.19 93 THR A N 1
ATOM 658 C CA . THR A 1 93 ? -20.438 2.739 -3.402 1.00 85.19 93 THR A CA 1
ATOM 659 C C . THR A 1 93 ? -19.947 3.751 -2.367 1.00 85.19 93 THR A C 1
ATOM 661 O O . THR A 1 93 ? -20.745 4.550 -1.895 1.00 85.19 93 THR A O 1
ATOM 664 N N . TYR A 1 94 ? -18.670 3.701 -1.976 1.00 84.50 94 TYR A N 1
ATOM 665 C CA . TYR A 1 94 ? -18.083 4.613 -0.984 1.00 84.50 94 TYR A CA 1
ATOM 666 C C . TYR A 1 94 ? -16.732 5.197 -1.425 1.00 84.50 94 TYR A C 1
ATOM 668 O O . TYR A 1 94 ? -16.065 5.877 -0.650 1.00 84.50 94 TYR A O 1
ATOM 676 N N . ALA A 1 95 ? -16.328 4.944 -2.668 1.00 85.81 95 ALA A N 1
ATOM 677 C CA . ALA A 1 95 ? -15.140 5.519 -3.272 1.00 85.81 95 ALA A CA 1
ATOM 678 C C . ALA A 1 95 ? -15.389 5.832 -4.749 1.00 85.81 95 ALA A C 1
ATOM 680 O O . ALA A 1 95 ? -16.268 5.249 -5.382 1.00 85.81 95 ALA A O 1
ATOM 681 N N . SER A 1 96 ? -14.606 6.755 -5.302 1.00 84.38 96 SER A N 1
ATOM 682 C CA . SER A 1 96 ? -14.766 7.230 -6.680 1.00 84.38 96 SER A CA 1
ATOM 683 C C . SER A 1 96 ? -14.412 6.175 -7.728 1.00 84.38 96 SER A C 1
ATOM 685 O O . SER A 1 96 ? -14.868 6.263 -8.867 1.00 84.38 96 SER A O 1
ATOM 687 N N . SER A 1 97 ? -13.613 5.168 -7.368 1.00 86.56 97 SER A N 1
ATOM 688 C CA . SER A 1 97 ? -13.208 4.108 -8.280 1.00 86.56 97 SER A CA 1
ATOM 689 C C . SER A 1 97 ? -13.001 2.779 -7.555 1.00 86.56 97 SER A C 1
ATOM 691 O O . SER A 1 97 ? -12.810 2.717 -6.343 1.00 86.56 97 SER A O 1
ATOM 693 N N . SER A 1 98 ? -12.958 1.694 -8.328 1.00 82.00 98 SER A N 1
ATOM 694 C CA . SER A 1 98 ? -12.541 0.395 -7.795 1.00 82.00 98 SER A CA 1
ATOM 695 C C . SER A 1 98 ? -11.032 0.295 -7.555 1.00 82.00 98 SER A C 1
ATOM 697 O O . SER A 1 98 ? -10.582 -0.727 -7.053 1.00 82.00 98 SER A O 1
ATOM 699 N N . GLY A 1 99 ? -10.218 1.263 -7.982 1.00 88.25 99 GLY A N 1
ATOM 700 C CA . GLY A 1 99 ? -8.784 1.311 -7.680 1.00 88.25 99 GLY A CA 1
ATOM 701 C C . GLY A 1 99 ? -8.445 2.311 -6.577 1.00 88.25 99 GLY A C 1
ATOM 702 O O . GLY A 1 99 ? -7.267 2.536 -6.317 1.00 88.25 99 GLY A O 1
ATOM 703 N N . SER A 1 100 ? -9.446 2.877 -5.899 1.00 91.19 100 SER A N 1
ATOM 704 C CA . SER A 1 100 ? -9.249 3.555 -4.622 1.00 91.19 100 SER A CA 1
ATOM 705 C C . SER A 1 100 ? -8.766 2.541 -3.587 1.00 91.19 100 SER A C 1
ATOM 707 O O . SER A 1 100 ? -9.355 1.466 -3.452 1.00 91.19 100 SER A O 1
ATOM 709 N N . MET A 1 101 ? -7.704 2.877 -2.862 1.00 91.19 101 MET A N 1
ATOM 710 C CA . MET A 1 101 ? -7.176 2.051 -1.778 1.00 91.19 101 MET A CA 1
ATOM 711 C C . MET A 1 101 ? -7.766 2.528 -0.459 1.00 91.19 101 MET A C 1
ATOM 713 O O . MET A 1 101 ? -7.707 3.710 -0.147 1.00 91.19 101 MET A O 1
ATOM 717 N N . VAL A 1 102 ? -8.351 1.628 0.316 1.00 91.75 102 VAL A N 1
ATOM 718 C CA . VAL A 1 102 ? -8.948 1.911 1.625 1.00 91.75 102 VAL A CA 1
ATOM 719 C C . VAL A 1 102 ? -8.471 0.839 2.585 1.00 91.75 102 VAL A C 1
ATOM 721 O O . VAL A 1 102 ? -8.264 -0.300 2.172 1.00 91.75 102 VAL A O 1
ATOM 724 N N . TYR A 1 103 ? -8.283 1.196 3.849 1.00 93.00 103 TYR A N 1
ATOM 725 C CA . TYR A 1 103 ? -7.981 0.212 4.873 1.00 93.00 103 TYR A CA 1
ATOM 726 C C . TYR A 1 103 ? -9.059 0.184 5.946 1.00 93.00 103 TYR A C 1
ATOM 728 O O . TYR A 1 103 ? -9.673 1.203 6.278 1.00 93.00 103 TYR A O 1
ATOM 736 N N . ASN A 1 104 ? -9.241 -1.008 6.498 1.00 92.94 104 ASN A N 1
ATOM 737 C CA . ASN A 1 104 ? -10.054 -1.244 7.673 1.00 92.94 104 ASN A CA 1
ATOM 738 C C . ASN A 1 104 ? -9.138 -1.689 8.802 1.00 92.94 104 ASN A C 1
ATOM 740 O O . ASN A 1 104 ? -8.139 -2.365 8.558 1.00 92.94 104 ASN A O 1
ATOM 744 N N . TYR A 1 105 ? -9.478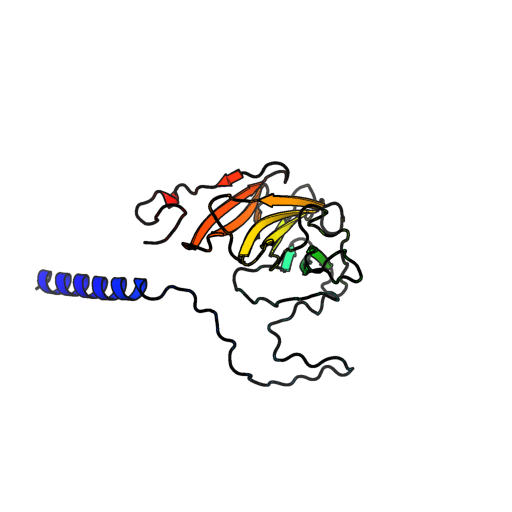 -1.334 10.032 1.00 92.62 105 TYR A N 1
ATOM 745 C CA . TYR A 1 105 ? -8.737 -1.781 11.203 1.00 92.62 105 TYR A CA 1
ATOM 746 C C . TYR A 1 105 ? -9.672 -2.268 12.304 1.00 92.62 105 TYR A C 1
ATOM 748 O O . TYR A 1 105 ? -10.852 -1.917 12.342 1.00 92.62 105 TYR A O 1
ATOM 756 N N . SER A 1 106 ? -9.122 -3.090 13.186 1.00 89.62 106 SER A N 1
ATOM 757 C CA . SER A 1 106 ? -9.780 -3.659 14.349 1.00 89.62 106 SER A CA 1
ATOM 758 C C . SER A 1 106 ? -8.798 -3.695 15.513 1.00 89.62 106 SER A C 1
ATOM 760 O O . SER A 1 106 ? -7.620 -3.990 15.322 1.00 89.62 106 SER A O 1
ATOM 762 N N . THR A 1 107 ? -9.275 -3.405 16.719 1.00 89.56 107 THR A N 1
ATOM 763 C CA . THR A 1 107 ? -8.494 -3.518 17.964 1.00 89.56 107 THR A CA 1
ATOM 764 C C . THR A 1 107 ? -8.934 -4.702 18.827 1.00 89.56 107 THR A C 1
ATOM 766 O O . THR A 1 107 ? -8.317 -4.980 19.850 1.00 89.56 107 THR A O 1
ATOM 769 N N . ASP A 1 108 ? -9.994 -5.406 18.424 1.00 85.31 108 ASP A N 1
ATOM 770 C CA . ASP A 1 108 ? -10.569 -6.563 19.121 1.00 85.31 108 ASP A CA 1
ATOM 771 C C . ASP A 1 108 ? -10.658 -7.819 18.227 1.00 85.31 108 ASP A C 1
ATOM 773 O O . ASP A 1 108 ? -11.036 -8.891 18.696 1.00 85.31 108 ASP A O 1
ATOM 777 N N . GLY A 1 109 ? -10.316 -7.700 16.939 1.00 81.94 109 GLY A N 1
ATOM 778 C CA . GLY A 1 109 ? -10.429 -8.753 15.927 1.00 81.94 109 GLY A CA 1
ATOM 779 C C . GLY A 1 109 ? -11.861 -9.048 15.465 1.00 81.94 109 GLY A C 1
ATOM 780 O O . GLY A 1 109 ? -12.053 -9.908 14.604 1.00 81.94 109 GLY A O 1
ATOM 781 N N . VAL A 1 110 ? -12.865 -8.357 16.012 1.00 82.31 110 VAL A N 1
ATOM 782 C CA . VAL A 1 110 ? -14.295 -8.627 15.801 1.00 82.31 110 VAL A CA 1
ATOM 783 C C . VAL A 1 110 ? -14.976 -7.448 15.120 1.00 82.31 110 VAL A C 1
ATOM 785 O O . VAL A 1 110 ? -15.689 -7.626 14.132 1.00 82.31 110 VAL A O 1
ATOM 788 N N . THR A 1 111 ? -14.760 -6.241 15.632 1.00 84.81 111 THR A N 1
ATOM 789 C CA . THR A 1 111 ? -15.312 -5.006 15.089 1.00 84.81 111 THR A CA 1
ATOM 790 C C . THR A 1 111 ? -14.303 -4.362 14.150 1.00 84.81 111 THR A C 1
ATOM 792 O O . THR A 1 111 ? -13.130 -4.199 14.483 1.00 84.81 111 THR A O 1
ATOM 795 N N . TRP A 1 112 ? -14.753 -4.021 12.943 1.00 90.19 112 TRP A N 1
ATOM 796 C CA . TRP A 1 112 ? -13.903 -3.454 11.900 1.00 90.19 112 TRP A CA 1
ATOM 797 C C . TRP A 1 112 ? -14.388 -2.061 11.526 1.00 90.19 112 TRP A C 1
ATOM 799 O O . TRP A 1 112 ? -15.559 -1.863 11.198 1.00 90.19 112 TRP A O 1
ATOM 809 N N . THR A 1 113 ? -13.467 -1.104 11.543 1.00 92.06 113 THR A N 1
ATOM 810 C CA . THR A 1 113 ? -13.715 0.287 11.169 1.00 92.06 113 THR A CA 1
ATOM 811 C C . THR A 1 113 ? -13.028 0.585 9.847 1.00 92.06 113 THR A C 1
ATOM 813 O O . THR A 1 113 ? -11.811 0.449 9.736 1.00 92.06 113 THR A O 1
ATOM 816 N N . ARG A 1 114 ? -13.804 1.017 8.847 1.00 93.00 114 ARG A N 1
ATOM 817 C CA . ARG A 1 114 ? -13.282 1.536 7.577 1.00 93.00 114 ARG A CA 1
ATOM 818 C C . ARG A 1 114 ? -12.746 2.946 7.765 1.00 93.00 114 ARG A C 1
ATOM 820 O O . ARG A 1 114 ? -13.451 3.796 8.305 1.00 93.00 114 ARG A O 1
ATOM 827 N N . VAL A 1 115 ? -11.567 3.215 7.220 1.00 93.62 115 VAL A N 1
ATOM 828 C CA . VAL A 1 115 ? -10.979 4.554 7.213 1.00 93.62 115 VAL A CA 1
ATOM 829 C C . VAL A 1 115 ? -11.165 5.210 5.851 1.00 93.62 115 VAL A C 1
ATOM 831 O O . VAL A 1 115 ? -10.883 4.621 4.810 1.00 93.62 115 VAL A O 1
ATOM 834 N N . LEU A 1 116 ? -11.674 6.439 5.861 1.00 92.38 116 LEU A N 1
ATOM 835 C CA . LEU A 1 116 ? -11.867 7.276 4.680 1.00 92.38 116 LEU A CA 1
ATOM 836 C C . LEU A 1 116 ? -11.208 8.644 4.917 1.00 92.38 116 LEU A C 1
ATOM 838 O O . LEU A 1 116 ? -11.141 9.073 6.068 1.00 92.38 116 LEU A O 1
ATOM 842 N N . PRO A 1 117 ? -10.766 9.352 3.860 1.00 92.12 117 PRO A N 1
ATOM 843 C CA . PRO A 1 117 ? -10.862 9.004 2.441 1.00 92.12 117 PRO A CA 1
ATOM 844 C C . PRO A 1 117 ? -9.887 7.886 2.036 1.00 92.12 117 PRO A C 1
ATOM 846 O O . PRO A 1 117 ? -9.123 7.375 2.848 1.00 92.12 117 PRO A O 1
ATOM 849 N N . ALA A 1 118 ? -9.933 7.486 0.763 1.00 92.25 118 ALA A N 1
ATOM 850 C CA . ALA A 1 118 ? -8.989 6.520 0.212 1.00 92.25 118 ALA A CA 1
ATOM 851 C C . ALA A 1 118 ? -7.532 6.985 0.396 1.00 92.25 118 ALA A C 1
ATOM 853 O O . ALA A 1 118 ? -7.217 8.150 0.151 1.00 92.25 118 ALA A O 1
ATOM 854 N N . VAL A 1 119 ? -6.640 6.066 0.776 1.00 92.19 119 VAL A N 1
ATOM 855 C CA . VAL A 1 119 ? -5.240 6.371 1.113 1.00 92.19 119 VAL A CA 1
ATOM 856 C C . VAL A 1 119 ? -4.439 6.865 -0.082 1.00 92.19 119 VAL A C 1
ATOM 858 O O . VAL A 1 119 ? -3.516 7.645 0.087 1.00 92.19 119 VAL A O 1
ATOM 861 N N . ASN A 1 120 ? -4.818 6.473 -1.298 1.00 91.31 120 ASN A N 1
ATOM 862 C CA . ASN A 1 120 ? -4.198 6.968 -2.525 1.00 91.31 120 ASN A CA 1
ATOM 863 C C . ASN A 1 120 ? -4.709 8.354 -2.968 1.00 91.31 120 ASN A C 1
ATOM 865 O O . ASN A 1 120 ? -4.246 8.888 -3.980 1.00 91.31 120 ASN A O 1
ATOM 869 N N . GLY A 1 121 ? -5.625 8.964 -2.201 1.00 82.12 121 GLY A N 1
ATOM 870 C CA . GLY A 1 121 ? -6.073 10.344 -2.383 1.00 82.12 121 GLY A CA 1
ATOM 871 C C . GLY A 1 121 ? -6.507 10.645 -3.820 1.00 82.12 121 GLY A C 1
ATOM 872 O O . GLY A 1 121 ? -7.246 9.881 -4.428 1.00 82.12 121 GLY A O 1
ATOM 873 N N . ALA A 1 122 ? -6.045 11.759 -4.388 1.00 76.62 122 ALA A N 1
ATOM 874 C CA . ALA A 1 122 ? -6.286 12.105 -5.795 1.00 76.62 122 ALA A CA 1
ATOM 875 C C . ALA A 1 122 ? -5.183 11.616 -6.756 1.00 76.62 122 ALA A C 1
ATOM 877 O O . ALA A 1 122 ? -5.312 11.794 -7.963 1.00 76.62 122 ALA A O 1
ATOM 878 N N . GLN A 1 123 ? -4.095 11.042 -6.235 1.00 69.56 123 GLN A N 1
ATOM 879 C CA . GLN A 1 123 ? -2.854 10.836 -6.989 1.00 69.56 123 GLN A CA 1
ATOM 880 C C . GLN A 1 123 ? -2.961 9.673 -7.981 1.00 69.56 123 GLN A C 1
ATOM 882 O O . GLN A 1 123 ? -2.434 9.759 -9.083 1.00 69.56 123 GLN A O 1
ATOM 887 N N . ALA A 1 124 ? -3.677 8.610 -7.614 1.00 67.38 124 ALA A N 1
ATOM 888 C CA . ALA A 1 124 ? -3.811 7.390 -8.405 1.00 67.38 124 ALA A CA 1
ATOM 889 C C . ALA A 1 124 ? -5.097 6.673 -8.019 1.00 67.38 124 ALA A C 1
ATOM 891 O O . ALA A 1 124 ? -5.422 6.607 -6.839 1.00 67.38 124 ALA A O 1
ATOM 892 N N . GLN A 1 125 ? -5.830 6.126 -8.982 1.00 75.88 125 GLN A N 1
ATOM 893 C CA . GLN A 1 125 ? -7.136 5.499 -8.744 1.00 75.88 125 GLN A CA 1
ATOM 894 C C . GLN A 1 125 ? -7.296 4.185 -9.521 1.00 75.88 125 GLN A C 1
ATOM 896 O O . GLN A 1 125 ? -8.389 3.630 -9.617 1.00 75.88 125 GLN A O 1
ATOM 901 N N . ALA A 1 126 ? -6.207 3.649 -10.072 1.00 88.19 126 ALA A N 1
ATOM 902 C CA . ALA A 1 126 ? -6.165 2.358 -10.741 1.00 88.19 126 ALA A CA 1
ATOM 903 C C . ALA A 1 126 ? -5.296 1.341 -9.986 1.00 88.19 126 ALA A C 1
ATOM 905 O O . ALA A 1 126 ? -4.896 0.330 -10.567 1.00 88.19 126 ALA A O 1
ATOM 906 N N . GLY A 1 127 ? -5.075 1.542 -8.686 1.00 89.88 127 GLY A N 1
ATOM 907 C CA . GLY A 1 127 ? -4.230 0.657 -7.900 1.00 89.88 127 GLY A CA 1
ATOM 908 C C . GLY A 1 127 ? -4.747 -0.782 -7.850 1.00 89.88 127 GLY A C 1
ATOM 909 O O . GLY A 1 127 ? -5.954 -1.063 -7.948 1.00 89.88 127 GLY A O 1
ATOM 910 N N . ARG A 1 128 ? -3.814 -1.723 -7.745 1.00 87.31 128 ARG A N 1
ATOM 911 C CA . ARG A 1 128 ? -4.055 -3.168 -7.660 1.00 87.31 128 ARG A CA 1
ATOM 912 C C . ARG A 1 128 ? -3.224 -3.753 -6.528 1.00 87.31 128 ARG A C 1
ATOM 914 O O . ARG A 1 128 ? -2.350 -3.076 -6.024 1.00 87.31 128 ARG A O 1
ATOM 921 N N . TYR A 1 129 ? -3.527 -4.989 -6.138 1.00 86.44 129 TYR A N 1
ATOM 922 C CA . TYR A 1 129 ? -2.675 -5.818 -5.270 1.00 86.44 129 TYR A CA 1
ATOM 923 C C . TYR A 1 129 ? -2.011 -5.062 -4.099 1.00 86.44 129 TYR A C 1
ATOM 925 O O . TYR A 1 129 ? -0.785 -5.000 -4.032 1.00 86.44 129 TYR A O 1
ATOM 933 N N . PRO A 1 130 ? -2.807 -4.432 -3.217 1.00 89.44 130 PRO A N 1
ATOM 934 C CA . PRO A 1 130 ? -2.261 -3.619 -2.143 1.00 89.44 130 PRO A CA 1
ATOM 935 C C . PRO A 1 130 ? -1.453 -4.442 -1.137 1.00 89.44 130 PRO A C 1
ATOM 937 O O . PRO A 1 130 ? -1.802 -5.582 -0.825 1.00 89.44 130 PRO A O 1
ATOM 940 N N . SER A 1 131 ? -0.445 -3.796 -0.565 1.00 91.50 131 SER A N 1
ATOM 941 C CA . SER A 1 131 ? 0.363 -4.302 0.539 1.00 91.50 131 SER A CA 1
ATOM 942 C C . SER A 1 131 ? 0.459 -3.253 1.632 1.00 91.50 131 SER A C 1
ATOM 944 O O . SER A 1 131 ? 0.560 -2.054 1.363 1.00 91.50 131 SER A O 1
ATOM 946 N N . MET A 1 132 ? 0.484 -3.688 2.883 1.00 92.75 132 MET A N 1
ATOM 947 C CA . MET A 1 132 ? 0.624 -2.802 4.019 1.00 92.75 132 MET A CA 1
ATOM 948 C C . MET A 1 132 ? 1.492 -3.387 5.122 1.00 92.75 132 MET A C 1
ATOM 950 O O . MET A 1 132 ? 1.627 -4.594 5.296 1.00 92.75 132 MET A O 1
ATOM 954 N N . THR A 1 133 ? 2.025 -2.489 5.929 1.00 91.69 133 THR A N 1
ATOM 955 C CA . THR A 1 133 ? 2.611 -2.817 7.220 1.00 91.69 133 THR A CA 1
ATOM 956 C C . THR A 1 133 ? 2.111 -1.815 8.242 1.00 91.69 133 THR A C 1
ATOM 958 O O . THR A 1 133 ? 1.638 -0.731 7.898 1.00 91.69 133 THR A O 1
ATOM 961 N N . ILE A 1 134 ? 2.238 -2.170 9.509 1.00 88.31 134 ILE A N 1
ATOM 962 C CA . ILE A 1 134 ? 2.053 -1.236 10.600 1.00 88.31 134 ILE A CA 1
ATOM 963 C C . ILE A 1 134 ? 3.411 -0.998 11.237 1.00 88.31 134 ILE A C 1
ATOM 965 O O . ILE A 1 134 ? 4.159 -1.930 11.522 1.00 88.31 134 ILE A O 1
ATOM 969 N N . TYR A 1 135 ? 3.726 0.270 11.426 1.00 79.12 135 TYR A N 1
ATOM 970 C CA . TYR A 1 135 ? 4.865 0.735 12.185 1.00 79.12 135 TYR A CA 1
ATOM 971 C C . TYR A 1 135 ? 4.490 0.732 13.683 1.00 79.12 135 TYR A C 1
ATOM 973 O O . TYR A 1 135 ? 3.598 1.490 14.087 1.00 79.12 135 TYR A O 1
ATOM 981 N N . PRO A 1 136 ? 5.114 -0.124 14.516 1.00 62.66 136 PRO A N 1
ATOM 982 C CA . PRO A 1 136 ? 4.885 -0.128 15.957 1.00 62.66 136 PRO A CA 1
ATOM 983 C C . PRO A 1 136 ? 5.597 1.083 16.574 1.00 62.66 136 PRO A C 1
ATOM 985 O O . PRO A 1 136 ? 6.819 1.213 16.497 1.00 62.66 136 PRO A O 1
ATOM 988 N N . SER A 1 137 ? 4.833 2.016 17.138 1.00 53.94 137 SER A N 1
ATOM 989 C CA . SER A 1 137 ? 5.364 3.308 17.588 1.00 53.94 137 SER A CA 1
ATOM 990 C C . SER A 1 137 ? 6.213 3.218 18.847 1.00 53.94 137 SER A C 1
ATOM 992 O O . SER A 1 137 ? 5.804 2.604 19.832 1.00 53.94 137 SER A O 1
ATOM 994 N N . THR A 1 138 ? 7.282 4.015 18.887 1.00 50.94 138 THR A N 1
ATOM 995 C CA . THR A 1 138 ? 7.874 4.499 20.144 1.00 50.94 138 THR A CA 1
ATOM 996 C C . THR A 1 138 ? 7.611 5.991 20.419 1.00 50.94 138 THR A C 1
ATOM 998 O O . THR A 1 138 ? 8.068 6.487 21.445 1.00 50.94 138 THR A O 1
ATOM 1001 N N . SER A 1 139 ? 6.832 6.714 19.593 1.00 51.09 139 SER A N 1
ATOM 1002 C CA . SER A 1 139 ? 6.450 8.116 19.893 1.00 51.09 139 SER A CA 1
ATOM 1003 C C . SER A 1 139 ? 5.289 8.729 19.085 1.00 51.09 139 SER A C 1
ATOM 1005 O O . SER A 1 139 ? 4.674 9.668 19.584 1.00 51.09 139 SER A O 1
ATOM 1007 N N . GLN A 1 140 ? 4.958 8.239 17.880 1.00 52.94 140 GLN A N 1
ATOM 1008 C CA . GLN A 1 140 ? 3.926 8.845 17.004 1.00 52.94 140 GLN A CA 1
ATOM 1009 C C . GLN A 1 140 ? 2.608 8.055 16.886 1.00 52.94 140 GLN A C 1
ATOM 1011 O O . GLN A 1 140 ? 1.717 8.440 16.135 1.00 52.94 140 GLN A O 1
ATOM 1016 N N . GLY A 1 141 ? 2.443 6.971 17.647 1.00 66.25 141 GLY A N 1
ATOM 1017 C CA . GLY A 1 141 ? 1.307 6.061 17.493 1.00 66.25 141 GLY A CA 1
ATOM 1018 C C . GLY A 1 141 ? 1.484 5.052 16.351 1.00 66.25 141 GLY A C 1
ATOM 1019 O O . GLY A 1 141 ? 2.457 5.077 15.598 1.00 66.25 141 GLY A O 1
ATOM 1020 N N . THR A 1 142 ? 0.574 4.085 16.287 1.00 78.38 142 THR A N 1
ATOM 1021 C CA . THR A 1 142 ? 0.567 3.002 15.298 1.00 78.38 142 THR A CA 1
ATOM 1022 C C . THR A 1 142 ? 0.385 3.590 13.894 1.00 78.38 142 THR A C 1
ATOM 1024 O O . THR A 1 142 ? -0.713 4.031 13.563 1.00 78.38 142 THR A O 1
ATOM 1027 N N . LEU A 1 143 ? 1.446 3.636 13.080 1.00 86.50 143 LEU A N 1
ATOM 1028 C CA . LEU A 1 143 ? 1.436 4.293 11.763 1.00 86.50 143 LEU A CA 1
ATOM 1029 C C . LEU A 1 143 ? 1.265 3.246 10.646 1.00 86.50 143 LEU A C 1
ATOM 1031 O O . LEU A 1 143 ? 2.153 2.414 10.441 1.00 86.50 143 LEU A O 1
ATOM 1035 N N . PRO A 1 144 ? 0.134 3.229 9.924 1.00 91.75 144 PRO A N 1
ATOM 1036 C CA . PRO A 1 144 ? -0.057 2.306 8.819 1.00 91.75 144 PRO A CA 1
ATOM 1037 C C . PRO A 1 144 ? 0.638 2.834 7.558 1.00 91.75 144 PRO A C 1
ATOM 1039 O O . PRO A 1 144 ? 0.507 4.002 7.196 1.00 91.75 144 PRO A O 1
ATOM 1042 N N . VAL A 1 145 ? 1.372 1.952 6.886 1.00 93.12 145 VAL A N 1
ATOM 1043 C CA . VAL A 1 145 ? 2.127 2.246 5.665 1.00 93.12 145 VAL A CA 1
ATOM 1044 C C . VAL A 1 145 ? 1.624 1.345 4.552 1.00 93.12 145 VAL A C 1
ATOM 1046 O O . VAL A 1 145 ? 1.395 0.153 4.762 1.00 93.12 145 VAL A O 1
ATOM 1049 N N . PHE A 1 146 ? 1.475 1.908 3.361 1.00 93.75 146 PHE A N 1
ATOM 1050 C CA . PHE A 1 146 ? 0.775 1.307 2.238 1.00 93.75 146 PHE A CA 1
ATOM 1051 C C . PHE A 1 146 ? 1.635 1.332 0.980 1.00 93.75 146 PHE A C 1
ATOM 1053 O O . PHE A 1 146 ? 2.388 2.278 0.746 1.00 93.75 146 PHE A O 1
ATOM 1060 N N . SER A 1 147 ? 1.446 0.335 0.124 1.00 93.62 147 SER A N 1
ATOM 1061 C CA . SER A 1 147 ? 1.885 0.391 -1.263 1.00 93.62 147 SER A CA 1
ATOM 1062 C C . SER A 1 147 ? 0.923 -0.361 -2.180 1.00 93.62 147 SER A C 1
ATOM 1064 O O . SER A 1 147 ? 0.126 -1.192 -1.731 1.00 93.62 147 SER A O 1
ATOM 1066 N N . TRP A 1 148 ? 0.952 -0.020 -3.466 1.00 92.75 148 TRP A N 1
ATOM 1067 C CA . TRP A 1 148 ? 0.175 -0.693 -4.502 1.00 92.75 148 TRP A CA 1
ATOM 1068 C C . TRP A 1 148 ? 0.832 -0.503 -5.875 1.00 92.75 148 TRP A C 1
ATOM 1070 O O . TRP A 1 148 ? 1.317 0.586 -6.177 1.00 92.75 148 TRP A O 1
ATOM 1080 N N . PRO A 1 149 ? 0.818 -1.502 -6.765 1.00 90.56 149 PRO A N 1
ATOM 1081 C CA . PRO A 1 149 ? 1.079 -1.270 -8.181 1.00 90.56 149 PRO A CA 1
ATOM 1082 C C . PRO A 1 149 ? -0.063 -0.473 -8.833 1.00 90.56 149 PRO A C 1
ATOM 1084 O O . PRO A 1 149 ? -1.244 -0.815 -8.695 1.00 90.56 149 PRO A O 1
ATOM 1087 N N . GLU A 1 150 ? 0.278 0.578 -9.577 1.00 92.19 150 GLU A N 1
ATOM 1088 C CA . GLU A 1 150 ? -0.676 1.397 -10.330 1.00 92.19 150 GLU A CA 1
ATOM 1089 C C . GLU A 1 150 ? -0.842 0.852 -11.751 1.00 92.19 150 GLU A C 1
ATOM 1091 O O . GLU A 1 150 ? 0.105 0.821 -12.544 1.00 92.19 150 GLU A O 1
ATOM 1096 N N . LEU A 1 151 ? -2.062 0.413 -12.079 1.00 88.06 151 LEU A N 1
ATOM 1097 C CA . LEU A 1 151 ? -2.370 -0.112 -13.403 1.00 88.06 151 LEU A CA 1
ATOM 1098 C C . LEU A 1 151 ? -2.447 1.027 -14.426 1.00 88.06 151 LEU A C 1
ATOM 1100 O O . LEU A 1 151 ? -3.282 1.923 -14.317 1.00 88.06 151 LEU A O 1
ATOM 1104 N N . VAL A 1 152 ? -1.642 0.917 -15.475 1.00 83.12 152 VAL A N 1
ATOM 1105 C CA . VAL A 1 152 ? -1.766 1.695 -16.711 1.00 83.12 152 VAL A CA 1
ATOM 1106 C C . VAL A 1 152 ? -2.235 0.772 -17.838 1.00 83.12 152 VAL A C 1
ATOM 1108 O O . VAL A 1 152 ? -2.500 -0.411 -17.620 1.00 83.12 152 VAL A O 1
ATOM 1111 N N . SER A 1 153 ? -2.380 1.290 -19.058 1.00 81.50 153 SER A N 1
ATOM 1112 C CA . SER A 1 153 ? -2.823 0.483 -20.200 1.00 81.50 153 SER A CA 1
ATOM 1113 C C . SER A 1 153 ? -1.900 -0.726 -20.432 1.00 81.50 153 SER A C 1
ATOM 1115 O O . SER A 1 153 ? -0.817 -0.583 -20.989 1.00 81.50 153 SER A O 1
ATOM 1117 N N . GLY A 1 154 ? -2.346 -1.916 -20.016 1.00 75.88 154 GLY A N 1
ATOM 1118 C CA . GLY A 1 154 ? -1.675 -3.199 -20.252 1.00 75.88 154 GLY A CA 1
ATOM 1119 C C . GLY A 1 154 ? -0.511 -3.557 -19.317 1.00 75.88 154 GLY A C 1
ATOM 1120 O O . GLY A 1 154 ? 0.065 -4.625 -19.502 1.00 75.88 154 GLY A O 1
ATOM 1121 N N . ALA A 1 155 ? -0.162 -2.726 -18.326 1.00 80.88 155 ALA A N 1
ATOM 1122 C CA . ALA A 1 155 ? 0.984 -2.957 -17.432 1.00 80.88 155 ALA A CA 1
ATOM 1123 C C . ALA A 1 155 ? 0.852 -2.204 -16.093 1.00 80.88 155 ALA A C 1
ATOM 1125 O O . ALA A 1 155 ? -0.109 -1.459 -15.899 1.00 80.88 155 ALA A O 1
ATOM 1126 N N . PHE A 1 156 ? 1.827 -2.350 -15.185 1.00 88.31 156 PHE A N 1
ATOM 1127 C CA . PHE A 1 156 ? 1.941 -1.484 -14.003 1.00 88.31 156 PHE A CA 1
ATOM 1128 C C . PHE A 1 156 ? 3.011 -0.424 -14.244 1.00 88.31 156 PHE A C 1
ATOM 1130 O O . PHE A 1 156 ? 4.202 -0.718 -14.335 1.00 88.31 156 PHE A O 1
ATOM 1137 N N . GLY A 1 157 ? 2.552 0.815 -14.411 1.00 87.19 157 GLY A N 1
ATOM 1138 C CA . GLY A 1 157 ? 3.395 1.952 -14.788 1.00 87.19 157 GLY A CA 1
ATOM 1139 C C . GLY A 1 157 ? 3.954 2.713 -13.592 1.00 87.19 157 GLY A C 1
ATOM 1140 O O . GLY A 1 157 ? 4.774 3.610 -13.766 1.00 87.19 157 GLY A O 1
ATOM 1141 N N . GLY A 1 158 ? 3.516 2.370 -12.381 1.00 90.94 158 GLY A N 1
ATOM 1142 C CA . GLY A 1 158 ? 4.014 3.001 -11.173 1.00 90.94 158 GLY A CA 1
ATOM 1143 C C . GLY A 1 158 ? 3.835 2.158 -9.924 1.00 90.94 158 GLY A C 1
ATOM 1144 O O . GLY A 1 158 ? 3.028 1.227 -9.885 1.00 90.94 158 GLY A O 1
ATOM 1145 N N . VAL A 1 159 ? 4.580 2.538 -8.893 1.00 93.12 159 VAL A N 1
ATOM 1146 C CA . VAL A 1 159 ? 4.419 2.054 -7.526 1.00 93.12 159 VAL A CA 1
ATOM 1147 C C . VAL A 1 159 ? 3.830 3.180 -6.695 1.00 93.12 159 VAL A C 1
ATOM 1149 O O . VAL A 1 159 ? 4.494 4.176 -6.409 1.00 93.12 159 VAL A O 1
ATOM 1152 N N . GLY A 1 160 ? 2.568 3.033 -6.324 1.00 94.12 160 GLY A N 1
ATOM 1153 C CA . GLY A 1 160 ? 1.937 3.892 -5.347 1.00 94.12 160 GLY A CA 1
ATOM 1154 C C . GLY A 1 160 ? 2.427 3.578 -3.940 1.00 94.12 160 GLY A C 1
ATOM 1155 O O . GLY A 1 160 ? 2.654 2.418 -3.592 1.00 94.12 160 GLY A O 1
ATOM 1156 N N . TYR A 1 161 ? 2.586 4.621 -3.139 1.00 93.44 161 TYR A N 1
ATOM 1157 C CA . TYR A 1 161 ? 2.978 4.533 -1.740 1.00 93.44 161 TYR A CA 1
ATOM 1158 C C . TYR A 1 161 ? 2.169 5.528 -0.919 1.00 93.44 161 TYR A C 1
ATOM 1160 O O . TYR A 1 161 ? 1.696 6.543 -1.435 1.00 93.44 161 TYR A O 1
ATOM 1168 N N . GLY A 1 162 ? 2.040 5.259 0.374 1.00 91.44 162 GLY A N 1
ATOM 1169 C CA . GLY A 1 162 ? 1.458 6.220 1.294 1.00 91.44 162 GLY A CA 1
ATOM 1170 C C . GLY A 1 162 ? 1.493 5.772 2.743 1.00 91.44 162 GLY A C 1
ATOM 1171 O O . GLY A 1 162 ? 1.915 4.661 3.059 1.00 91.44 162 GLY A O 1
ATOM 1172 N N . ALA A 1 163 ? 1.018 6.647 3.614 1.00 91.62 163 ALA A N 1
ATOM 1173 C CA . ALA A 1 163 ? 0.782 6.368 5.021 1.00 91.62 163 ALA A CA 1
ATOM 1174 C C . ALA A 1 163 ? -0.382 7.208 5.537 1.00 91.62 163 ALA A C 1
ATOM 1176 O O . ALA A 1 163 ? -0.748 8.215 4.930 1.00 91.62 163 ALA A O 1
ATOM 1177 N N . ASP A 1 164 ? -0.950 6.790 6.661 1.00 91.44 164 ASP A N 1
ATOM 1178 C CA . ASP A 1 164 ? -1.871 7.614 7.442 1.00 91.44 164 ASP A CA 1
ATOM 1179 C C . ASP A 1 164 ? -1.154 8.164 8.678 1.00 91.44 164 ASP A C 1
ATOM 1181 O O . ASP A 1 164 ? -0.208 7.542 9.157 1.00 91.44 164 ASP A O 1
ATOM 1185 N N . ALA A 1 165 ? -1.599 9.307 9.204 1.00 87.38 165 ALA A N 1
ATOM 1186 C CA . ALA A 1 165 ? -0.954 9.961 10.350 1.00 87.38 165 ALA A CA 1
ATOM 1187 C C . ALA A 1 165 ? -0.950 9.072 11.607 1.00 87.38 165 ALA A C 1
ATOM 1189 O O . ALA A 1 165 ? -0.015 9.105 12.403 1.00 87.38 165 ALA A O 1
ATOM 1190 N N . SER A 1 166 ? -1.993 8.261 11.763 1.00 89.19 166 SER A N 1
ATOM 1191 C CA . SER A 1 166 ? -2.075 7.142 12.696 1.00 89.19 166 SER A CA 1
ATOM 1192 C C . SER A 1 166 ? -3.165 6.178 12.227 1.00 89.19 166 SER A C 1
ATOM 1194 O O . SER A 1 166 ? -3.955 6.49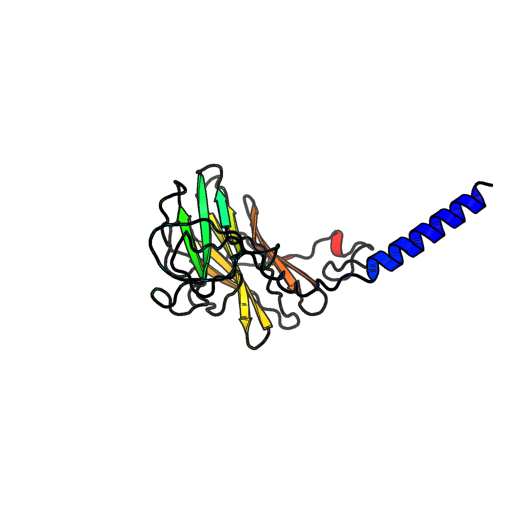4 11.332 1.00 89.19 166 SER A O 1
ATOM 1196 N N . ILE A 1 167 ? -3.220 4.983 12.811 1.00 89.94 167 ILE A N 1
ATOM 1197 C CA . ILE A 1 167 ? -4.282 4.026 12.516 1.00 89.94 167 ILE A CA 1
ATOM 1198 C C . ILE A 1 167 ? -5.648 4.648 12.849 1.00 89.94 167 ILE A C 1
ATOM 1200 O O . ILE A 1 167 ? -5.894 5.087 13.970 1.00 89.94 167 ILE A O 1
ATOM 1204 N N . GLY A 1 168 ? -6.536 4.713 11.857 1.00 91.62 168 GLY A N 1
ATOM 1205 C CA . GLY A 1 168 ? -7.863 5.311 12.005 1.00 91.62 168 GLY A CA 1
ATOM 1206 C C . GLY A 1 168 ? -7.945 6.819 11.751 1.00 91.62 168 GLY A C 1
ATOM 1207 O O . GLY A 1 168 ? -9.052 7.349 11.800 1.00 91.62 168 GLY A O 1
ATOM 1208 N N . ALA A 1 169 ? -6.836 7.516 11.478 1.00 91.81 169 ALA A N 1
ATOM 1209 C CA . ALA A 1 169 ? -6.844 8.979 11.377 1.00 91.81 169 ALA A CA 1
ATOM 1210 C C . ALA A 1 169 ? -7.613 9.515 10.158 1.00 91.81 169 ALA A C 1
ATOM 1212 O O . ALA A 1 169 ? -8.306 10.526 10.273 1.00 91.81 169 ALA A O 1
ATOM 1213 N N . GLY A 1 170 ? -7.513 8.856 8.999 1.00 91.81 170 GLY A N 1
ATOM 1214 C CA . GLY A 1 170 ? -8.167 9.317 7.772 1.00 91.81 170 GLY A CA 1
ATOM 1215 C C . GLY A 1 170 ? -7.533 10.584 7.195 1.00 91.81 170 GLY A C 1
ATOM 1216 O O . GLY A 1 170 ? -8.209 11.396 6.566 1.00 91.81 170 GLY A O 1
ATOM 1217 N N . THR A 1 171 ? -6.230 10.770 7.392 1.00 90.31 171 THR A N 1
ATOM 1218 C CA . THR A 1 171 ? -5.462 11.917 6.890 1.00 90.31 171 THR A CA 1
ATOM 1219 C C . THR A 1 171 ? -4.224 11.432 6.129 1.00 90.31 171 THR A C 1
ATOM 1221 O O . THR A 1 171 ? -3.098 11.635 6.592 1.00 90.31 171 THR A O 1
ATOM 1224 N N . PRO A 1 172 ? -4.407 10.751 4.980 1.00 90.38 172 PRO A N 1
ATOM 1225 C CA . PRO A 1 172 ? -3.312 10.073 4.307 1.00 90.38 172 PRO A CA 1
ATOM 1226 C C . PRO A 1 172 ? -2.392 11.029 3.539 1.00 90.38 172 PRO A C 1
ATOM 1228 O O . PRO A 1 172 ? -2.836 12.013 2.944 1.00 90.38 172 PRO A O 1
ATOM 1231 N N . VAL A 1 173 ? -1.113 10.663 3.471 1.00 90.44 173 VAL A N 1
ATOM 1232 C CA . VAL A 1 173 ? -0.137 11.173 2.499 1.00 90.44 173 VAL A CA 1
ATOM 1233 C C . VAL A 1 173 ? 0.155 10.060 1.501 1.00 90.44 173 VAL A C 1
ATOM 1235 O O . VAL A 1 173 ? 0.363 8.915 1.899 1.00 90.44 173 VAL A O 1
ATOM 1238 N N . ALA A 1 174 ? 0.179 10.385 0.208 1.00 92.69 174 ALA A N 1
ATOM 1239 C CA . ALA A 1 174 ? 0.444 9.415 -0.845 1.00 92.69 174 ALA A CA 1
ATOM 1240 C C . ALA A 1 174 ? 1.118 10.030 -2.070 1.00 92.69 174 ALA A C 1
ATOM 1242 O O . ALA A 1 174 ? 0.968 11.220 -2.351 1.00 92.69 174 ALA A O 1
ATOM 1243 N N . GLY A 1 175 ? 1.797 9.175 -2.832 1.00 93.06 175 GLY A N 1
ATOM 1244 C CA . GLY A 1 175 ? 2.394 9.503 -4.119 1.00 93.06 175 GLY A CA 1
ATOM 1245 C C . GLY A 1 175 ? 2.502 8.279 -5.026 1.00 93.06 175 GLY A C 1
ATOM 1246 O O . GLY A 1 175 ? 2.151 7.163 -4.639 1.00 93.06 175 GLY A O 1
ATOM 1247 N N . ILE A 1 176 ? 2.986 8.501 -6.248 1.00 93.19 176 ILE A N 1
ATOM 1248 C CA . ILE A 1 176 ? 3.315 7.443 -7.208 1.00 93.19 176 ILE A CA 1
ATOM 1249 C C . ILE A 1 176 ? 4.761 7.615 -7.638 1.00 93.19 176 ILE A C 1
ATOM 1251 O O . ILE A 1 176 ? 5.168 8.687 -8.084 1.00 93.19 176 ILE A O 1
ATOM 1255 N N . LEU A 1 177 ? 5.514 6.528 -7.574 1.00 92.00 177 LEU A N 1
ATOM 1256 C CA . LEU A 1 177 ? 6.817 6.414 -8.201 1.00 92.00 177 LEU A CA 1
ATOM 1257 C C . LEU A 1 177 ? 6.637 5.888 -9.614 1.00 92.00 177 LEU A C 1
ATOM 1259 O O . LEU A 1 177 ? 5.979 4.870 -9.820 1.00 92.00 177 LEU A O 1
ATOM 1263 N N . THR A 1 178 ? 7.234 6.574 -10.577 1.00 90.69 178 THR A N 1
ATOM 1264 C CA . THR A 1 178 ? 7.250 6.162 -11.981 1.00 90.69 178 THR A CA 1
ATOM 1265 C C . THR A 1 178 ? 8.689 6.037 -12.444 1.00 90.69 178 THR A C 1
ATOM 1267 O O . THR A 1 178 ? 9.589 6.659 -11.879 1.00 90.69 178 THR A O 1
ATOM 1270 N N . ASP A 1 179 ? 8.905 5.222 -13.467 1.00 85.69 179 ASP A N 1
ATOM 1271 C CA . ASP A 1 179 ? 10.202 5.093 -14.107 1.00 85.69 179 ASP A CA 1
ATOM 1272 C C . ASP A 1 179 ? 10.018 5.111 -15.630 1.00 85.69 179 ASP A C 1
ATOM 1274 O O . ASP A 1 179 ? 9.147 4.408 -16.141 1.00 85.69 179 ASP A O 1
ATOM 1278 N N . PRO A 1 180 ? 10.790 5.922 -16.375 1.00 83.88 180 PRO A N 1
ATOM 1279 C CA . PRO A 1 180 ? 10.630 6.020 -17.823 1.00 83.88 180 PRO A CA 1
ATOM 1280 C C . PRO A 1 180 ? 11.159 4.796 -18.586 1.00 83.88 180 PRO A C 1
ATOM 1282 O O . PRO A 1 180 ? 10.859 4.650 -19.769 1.00 83.88 180 PRO A O 1
ATOM 1285 N N . VAL A 1 181 ? 11.963 3.944 -17.945 1.00 79.25 181 VAL A N 1
ATOM 1286 C CA . VAL A 1 181 ? 12.642 2.798 -18.570 1.00 79.25 181 VAL A CA 1
ATOM 1287 C C . VAL A 1 181 ? 12.073 1.469 -18.073 1.00 79.25 181 VAL A C 1
ATOM 1289 O O . VAL A 1 181 ? 12.114 0.474 -18.794 1.00 79.25 181 VAL A O 1
ATOM 1292 N N . VAL A 1 182 ? 11.529 1.440 -16.855 1.00 78.00 182 VAL A N 1
ATOM 1293 C CA . VAL A 1 182 ? 11.080 0.215 -16.188 1.00 78.00 182 VAL A CA 1
ATOM 1294 C C . VAL A 1 182 ? 9.570 0.206 -15.970 1.00 78.00 182 VAL A C 1
ATOM 1296 O O . VAL A 1 182 ? 8.999 1.137 -15.410 1.00 78.00 182 VAL A O 1
ATOM 1299 N N . LEU A 1 183 ? 8.933 -0.907 -16.343 1.00 82.81 183 LEU A N 1
ATOM 1300 C CA . LEU A 1 183 ? 7.591 -1.254 -15.880 1.00 82.81 183 LEU A CA 1
ATOM 1301 C C . LEU A 1 183 ? 7.697 -2.101 -14.614 1.00 82.81 183 LEU A C 1
ATOM 1303 O O . LEU A 1 183 ? 8.484 -3.046 -14.549 1.00 82.81 183 LEU A O 1
ATOM 1307 N N . PHE A 1 184 ? 6.872 -1.781 -13.628 1.00 86.31 184 PHE A N 1
ATOM 1308 C CA . PHE A 1 184 ? 6.847 -2.451 -12.331 1.00 86.31 184 PHE A CA 1
ATOM 1309 C C . PHE A 1 184 ? 5.993 -3.710 -12.387 1.00 86.31 184 PHE A C 1
ATOM 1311 O O . PHE A 1 184 ? 5.086 -3.809 -13.208 1.00 86.31 184 PHE A O 1
ATOM 1318 N N . SER A 1 185 ? 6.241 -4.690 -11.530 1.00 84.00 185 SER A N 1
ATOM 1319 C CA . SER A 1 185 ? 5.385 -5.869 -11.433 1.00 84.00 185 SER A CA 1
ATOM 1320 C C . SER A 1 185 ? 4.144 -5.602 -10.565 1.00 84.00 185 SER A C 1
ATOM 1322 O O . SER A 1 185 ? 3.947 -4.526 -10.004 1.00 84.00 185 SER A O 1
ATOM 1324 N N . SER A 1 186 ? 3.283 -6.612 -10.437 1.00 82.50 186 SER A N 1
ATOM 1325 C CA . SER A 1 186 ? 2.179 -6.611 -9.47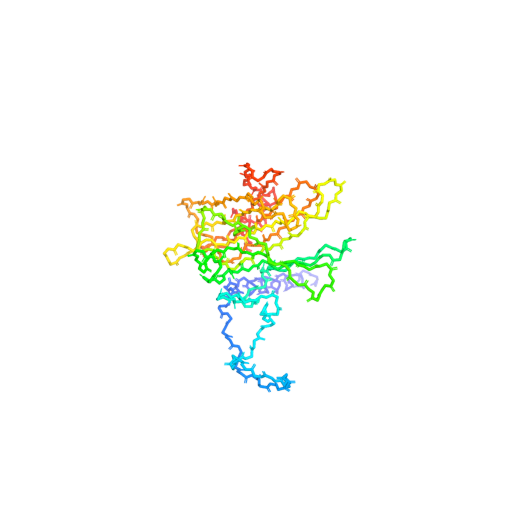1 1.00 82.50 186 SER A CA 1
ATOM 1326 C C . SER A 1 186 ? 2.621 -6.847 -8.018 1.00 82.50 186 SER A C 1
ATOM 1328 O O . SER A 1 186 ? 1.769 -6.905 -7.134 1.00 82.50 186 SER A O 1
ATOM 1330 N N . GLN A 1 187 ? 3.912 -7.070 -7.765 1.00 83.56 187 GLN A N 1
ATOM 1331 C CA . GLN A 1 187 ? 4.473 -7.423 -6.465 1.00 83.56 187 GLN A CA 1
ATOM 1332 C C . GLN A 1 187 ? 5.154 -6.213 -5.853 1.00 83.56 187 GLN A C 1
ATOM 1334 O O . GLN A 1 187 ? 6.306 -5.910 -6.154 1.00 83.56 187 GLN A O 1
ATOM 1339 N N . VAL A 1 188 ? 4.433 -5.557 -4.951 1.00 88.56 188 VAL A N 1
ATOM 1340 C CA . VAL A 1 188 ? 4.973 -4.431 -4.200 1.00 88.56 188 VAL A CA 1
ATOM 1341 C C . VAL A 1 188 ? 4.888 -4.749 -2.712 1.00 88.56 188 VAL A C 1
ATOM 1343 O O . VAL A 1 188 ? 3.887 -4.420 -2.081 1.00 88.56 188 VAL A O 1
ATOM 1346 N N . PRO A 1 189 ? 5.854 -5.483 -2.132 1.00 88.88 189 PRO A N 1
ATOM 1347 C CA . PRO A 1 189 ? 5.859 -5.722 -0.697 1.00 88.88 189 PRO A CA 1
ATOM 1348 C C . PRO A 1 189 ? 6.182 -4.427 0.055 1.00 88.88 189 PRO A C 1
ATOM 1350 O O . PRO A 1 189 ? 7.061 -3.659 -0.346 1.00 88.88 189 PRO A O 1
ATOM 1353 N N . THR A 1 190 ? 5.485 -4.216 1.170 1.00 90.94 190 THR A N 1
ATOM 1354 C CA . THR A 1 190 ? 5.663 -3.044 2.040 1.00 90.94 190 THR A CA 1
ATOM 1355 C C . THR A 1 190 ? 6.297 -3.461 3.357 1.00 90.94 190 THR A C 1
ATOM 1357 O O . THR A 1 190 ? 5.809 -4.381 4.014 1.00 90.94 190 THR A O 1
ATOM 1360 N N . PHE A 1 191 ? 7.329 -2.736 3.779 1.00 89.31 191 PHE A N 1
ATOM 1361 C CA . PHE A 1 191 ? 8.032 -2.932 5.042 1.00 89.31 191 PHE A CA 1
ATOM 1362 C C . PHE A 1 191 ? 8.178 -1.609 5.789 1.00 89.31 191 PHE A C 1
ATOM 1364 O O . PHE A 1 191 ? 8.171 -0.528 5.202 1.00 89.31 191 PHE A O 1
ATOM 1371 N N . ALA A 1 192 ? 8.343 -1.690 7.102 1.00 87.00 192 ALA A N 1
ATOM 1372 C CA . ALA A 1 192 ? 8.663 -0.537 7.922 1.00 87.00 192 ALA A CA 1
ATOM 1373 C C . ALA A 1 192 ? 9.559 -0.966 9.079 1.00 87.00 192 ALA A C 1
ATOM 1375 O O . ALA A 1 192 ? 9.465 -2.079 9.592 1.00 87.00 192 ALA A O 1
ATOM 1376 N N . SER A 1 193 ? 10.429 -0.056 9.488 1.00 80.06 193 SER A N 1
ATOM 1377 C CA . SER A 1 193 ? 11.178 -0.129 10.739 1.00 80.06 193 SER A CA 1
ATOM 1378 C C . SER A 1 193 ? 11.003 1.183 11.491 1.00 80.06 193 SER A C 1
ATOM 1380 O O . SER A 1 193 ? 10.409 2.109 10.949 1.00 80.06 193 SER A O 1
ATOM 1382 N N . ALA A 1 194 ? 11.587 1.290 12.685 1.00 70.94 194 ALA A N 1
ATOM 1383 C CA . ALA A 1 194 ? 11.428 2.421 13.592 1.00 70.94 194 ALA A CA 1
ATOM 1384 C C . ALA A 1 194 ? 11.734 3.815 13.011 1.00 70.94 194 ALA A C 1
ATOM 1386 O O . ALA A 1 194 ? 11.377 4.783 13.652 1.00 70.94 194 ALA A O 1
ATOM 1387 N N . ASN A 1 195 ? 12.334 3.986 11.832 1.00 76.00 195 ASN A N 1
ATOM 1388 C CA . ASN A 1 195 ? 12.509 5.329 11.249 1.00 76.00 195 ASN A CA 1
ATOM 1389 C C . ASN A 1 195 ? 12.336 5.380 9.729 1.00 76.00 195 ASN A C 1
ATOM 1391 O O . ASN A 1 195 ? 12.664 6.388 9.115 1.00 76.00 195 ASN A O 1
ATOM 1395 N N . VAL A 1 196 ? 11.910 4.288 9.094 1.00 85.38 196 VAL A N 1
ATOM 1396 C CA . VAL A 1 196 ? 11.892 4.216 7.632 1.00 85.38 196 VAL A CA 1
ATOM 1397 C C . VAL A 1 196 ? 10.803 3.273 7.148 1.00 85.38 196 VAL A C 1
ATOM 1399 O O . VAL A 1 196 ? 10.672 2.151 7.643 1.00 85.38 196 VAL A O 1
ATOM 1402 N N . ALA A 1 197 ? 10.051 3.734 6.156 1.00 89.88 197 ALA A N 1
ATOM 1403 C CA . ALA A 1 197 ? 9.191 2.905 5.331 1.00 89.88 197 ALA A CA 1
ATOM 1404 C C . ALA A 1 197 ? 9.961 2.480 4.081 1.00 89.88 197 ALA A C 1
ATOM 1406 O O . ALA A 1 197 ? 10.669 3.294 3.486 1.00 89.88 197 ALA A O 1
ATOM 1407 N N . LEU A 1 198 ? 9.827 1.213 3.697 1.00 90.50 198 LEU A N 1
ATOM 1408 C CA . LEU A 1 198 ? 10.438 0.657 2.500 1.00 90.50 198 LEU A CA 1
ATOM 1409 C C . LEU A 1 198 ? 9.404 -0.086 1.668 1.00 90.50 198 LEU A C 1
ATOM 1411 O O . LEU A 1 198 ? 8.496 -0.726 2.195 1.00 90.50 198 LEU A O 1
ATOM 1415 N N . TRP A 1 199 ? 9.598 -0.068 0.362 1.00 90.88 199 TRP A N 1
ATOM 1416 C CA . TRP A 1 199 ? 8.877 -0.938 -0.553 1.00 90.88 199 TRP A CA 1
ATOM 1417 C C . TRP A 1 199 ? 9.791 -1.348 -1.696 1.00 90.88 199 TRP A C 1
ATOM 1419 O O . TRP A 1 199 ? 10.804 -0.701 -1.979 1.00 90.88 199 TRP A O 1
ATOM 1429 N N . ALA A 1 200 ? 9.445 -2.463 -2.322 1.00 88.81 200 ALA A N 1
ATOM 1430 C CA . ALA A 1 200 ? 10.187 -3.013 -3.441 1.00 88.81 200 ALA A CA 1
ATOM 1431 C C . ALA A 1 200 ? 9.258 -3.237 -4.627 1.00 88.81 200 ALA A C 1
ATOM 1433 O O . ALA A 1 200 ? 8.058 -3.379 -4.444 1.00 88.81 200 ALA A O 1
ATOM 1434 N N . SER A 1 201 ? 9.809 -3.313 -5.828 1.00 87.25 201 SER A N 1
ATOM 1435 C CA . SER A 1 201 ? 9.132 -3.914 -6.975 1.00 87.25 201 SER A CA 1
ATOM 1436 C C . SER A 1 201 ? 10.178 -4.488 -7.908 1.00 87.25 201 SER A C 1
ATOM 1438 O O . SER A 1 201 ? 11.211 -3.865 -8.127 1.00 87.25 201 SER A O 1
ATOM 1440 N N . ASP A 1 202 ? 9.896 -5.635 -8.503 1.00 82.50 202 ASP A N 1
ATOM 1441 C CA . ASP A 1 202 ? 10.647 -6.154 -9.640 1.00 82.50 202 ASP A CA 1
ATOM 1442 C C . ASP A 1 202 ? 10.222 -5.473 -10.953 1.00 82.50 202 ASP A C 1
ATOM 1444 O O . ASP A 1 202 ? 9.090 -4.994 -11.094 1.00 82.50 202 ASP A O 1
ATOM 1448 N N . ASN A 1 203 ? 11.154 -5.409 -11.901 1.00 79.75 203 ASN A N 1
ATOM 1449 C CA . ASN A 1 203 ? 10.950 -5.019 -13.290 1.00 79.75 203 ASN A CA 1
ATOM 1450 C C . ASN A 1 203 ? 10.282 -6.172 -14.047 1.00 79.75 203 ASN A C 1
ATOM 1452 O O . ASN A 1 203 ? 10.758 -7.306 -14.009 1.00 79.75 203 ASN A O 1
ATOM 1456 N N . GLN A 1 204 ? 9.221 -5.890 -14.805 1.00 79.31 204 GLN A N 1
ATOM 1457 C CA . GLN A 1 204 ? 8.540 -6.920 -15.600 1.00 79.31 204 GLN A CA 1
ATOM 1458 C C . GLN A 1 204 ? 9.422 -7.559 -16.685 1.00 79.31 204 GLN A C 1
ATOM 1460 O O . GLN A 1 204 ? 9.114 -8.654 -17.155 1.00 79.31 204 GLN A O 1
ATOM 1465 N N . THR A 1 205 ? 10.479 -6.870 -17.120 1.00 73.81 205 THR A N 1
ATOM 1466 C CA . THR A 1 205 ? 11.309 -7.299 -18.255 1.00 73.81 205 THR A CA 1
ATOM 1467 C C . THR A 1 205 ? 12.359 -8.324 -17.844 1.00 73.81 205 THR A C 1
ATOM 1469 O O . THR A 1 205 ? 12.498 -9.357 -18.497 1.00 73.81 205 THR A O 1
ATOM 1472 N N . ASP A 1 206 ? 13.098 -8.037 -16.775 1.00 70.19 206 ASP A N 1
ATOM 1473 C CA . ASP A 1 206 ? 14.302 -8.778 -16.384 1.00 70.19 206 ASP A CA 1
ATOM 1474 C C . ASP A 1 206 ? 14.302 -9.212 -14.913 1.00 70.19 206 ASP A C 1
ATOM 1476 O O . ASP A 1 206 ? 15.291 -9.774 -14.461 1.00 70.19 206 ASP A O 1
ATOM 1480 N N . ALA A 1 207 ? 13.207 -8.972 -14.183 1.00 74.50 207 ALA A N 1
ATOM 1481 C CA . ALA A 1 207 ? 13.058 -9.241 -12.753 1.00 74.50 207 ALA A CA 1
ATOM 1482 C C . ALA A 1 207 ? 14.039 -8.490 -11.826 1.00 74.50 207 ALA A C 1
ATOM 1484 O O . ALA A 1 207 ? 14.072 -8.785 -10.628 1.00 74.50 207 ALA A O 1
ATOM 1485 N N . SER A 1 208 ? 14.768 -7.485 -12.331 1.00 75.25 208 SER A N 1
ATOM 1486 C CA . SER A 1 208 ? 15.604 -6.617 -11.494 1.00 75.25 208 SER A CA 1
ATOM 1487 C C . SER A 1 208 ? 14.758 -5.912 -10.443 1.00 75.25 208 SER A C 1
ATOM 1489 O O . SER A 1 208 ? 13.639 -5.476 -10.709 1.00 75.25 208 SER A O 1
ATOM 1491 N N . ILE A 1 209 ? 15.279 -5.790 -9.228 1.00 82.06 209 ILE A N 1
ATOM 1492 C CA . ILE A 1 209 ? 14.549 -5.204 -8.111 1.00 82.06 209 ILE A CA 1
ATOM 1493 C C . ILE A 1 209 ? 14.833 -3.703 -8.064 1.00 82.06 209 ILE A C 1
ATOM 1495 O O . ILE A 1 209 ? 15.967 -3.248 -8.186 1.00 82.06 209 ILE A O 1
ATOM 1499 N N . LYS A 1 210 ? 13.794 -2.914 -7.811 1.00 85.75 210 LYS A N 1
ATOM 1500 C CA . LYS A 1 210 ? 13.907 -1.540 -7.330 1.00 85.75 210 LYS A CA 1
ATOM 1501 C C . LYS A 1 210 ? 13.476 -1.482 -5.881 1.00 85.75 210 LYS A C 1
ATOM 1503 O O . LYS A 1 210 ? 12.448 -2.042 -5.508 1.00 85.75 210 LYS A O 1
ATOM 1508 N N . LEU A 1 211 ? 14.277 -0.799 -5.075 1.00 88.44 211 LEU A N 1
ATOM 1509 C CA . LEU A 1 211 ? 14.018 -0.571 -3.663 1.00 88.44 211 LEU A CA 1
ATOM 1510 C C . LEU A 1 211 ? 13.836 0.915 -3.430 1.00 88.44 211 LEU A C 1
ATOM 1512 O O . LEU A 1 211 ? 14.609 1.730 -3.929 1.00 88.44 211 LEU A O 1
ATOM 1516 N N . PHE A 1 212 ? 12.845 1.249 -2.626 1.00 91.94 212 PHE A N 1
ATOM 1517 C CA . PHE A 1 212 ? 12.512 2.618 -2.295 1.00 91.94 212 PHE A CA 1
ATOM 1518 C C . PHE A 1 212 ? 12.440 2.769 -0.788 1.00 91.94 212 PHE A C 1
ATOM 1520 O O . PHE A 1 212 ? 12.078 1.826 -0.078 1.00 91.94 212 PHE A O 1
ATOM 1527 N N . LYS A 1 213 ? 12.779 3.958 -0.299 1.00 92.00 213 LYS A N 1
ATOM 1528 C CA . LYS A 1 213 ? 12.591 4.304 1.105 1.00 92.00 213 LYS A CA 1
ATOM 1529 C C . LYS A 1 213 ? 12.107 5.732 1.278 1.00 92.00 213 LYS A C 1
ATOM 1531 O O . LYS A 1 213 ? 12.414 6.606 0.472 1.00 92.00 213 LYS A O 1
ATOM 1536 N N . THR A 1 214 ? 11.439 5.978 2.394 1.00 90.94 214 THR A N 1
ATOM 1537 C CA . THR A 1 214 ? 11.137 7.328 2.869 1.00 90.94 214 THR A CA 1
ATOM 1538 C C . THR A 1 214 ? 11.155 7.380 4.391 1.00 90.94 214 THR A C 1
ATOM 1540 O O . THR A 1 214 ? 10.956 6.364 5.065 1.00 90.94 214 THR A O 1
ATOM 1543 N N . VAL A 1 215 ? 11.397 8.574 4.923 1.00 87.94 215 VAL A N 1
ATOM 1544 C CA . VAL A 1 215 ? 11.303 8.887 6.356 1.00 87.94 215 VAL A CA 1
ATOM 1545 C C . VAL A 1 215 ? 10.164 9.865 6.660 1.00 87.94 215 VAL A C 1
ATOM 1547 O O . VAL A 1 215 ? 9.784 10.009 7.816 1.00 87.94 215 VAL A O 1
ATOM 1550 N N . ASP A 1 216 ? 9.618 10.530 5.638 1.00 86.06 216 ASP A N 1
ATOM 1551 C CA . ASP A 1 216 ? 8.666 11.641 5.769 1.00 86.06 216 ASP A CA 1
ATOM 1552 C C . ASP A 1 216 ? 7.465 11.549 4.806 1.00 86.06 216 ASP A C 1
ATOM 1554 O O . ASP A 1 216 ? 6.549 12.364 4.890 1.00 86.06 216 ASP A O 1
ATOM 1558 N N . PHE A 1 217 ? 7.461 10.572 3.891 1.00 87.56 217 PHE A N 1
ATOM 1559 C CA . PHE A 1 217 ? 6.493 10.403 2.798 1.00 87.56 217 PHE A CA 1
ATOM 1560 C C . PHE A 1 217 ? 6.412 11.578 1.807 1.00 87.56 217 PHE A C 1
ATOM 1562 O O . PHE A 1 217 ? 5.569 11.562 0.910 1.00 87.56 217 PHE A O 1
ATOM 1569 N N . GLN A 1 218 ? 7.313 12.555 1.922 1.00 86.25 218 GLN A N 1
ATOM 1570 C CA . GLN A 1 218 ? 7.466 13.688 1.007 1.00 86.25 218 GLN A CA 1
ATOM 1571 C C . GLN A 1 218 ? 8.620 13.444 0.036 1.00 86.25 218 GLN A C 1
ATOM 1573 O O . GLN A 1 218 ? 8.498 13.692 -1.162 1.00 86.25 218 GLN A O 1
ATOM 1578 N N . THR A 1 219 ? 9.726 12.907 0.551 1.00 89.38 219 THR A N 1
ATOM 1579 C CA . THR A 1 219 ? 10.928 12.588 -0.212 1.00 89.38 219 THR A CA 1
ATOM 1580 C C . THR A 1 219 ? 11.108 11.078 -0.251 1.00 89.38 219 THR A C 1
ATOM 1582 O O . THR A 1 219 ? 11.141 10.413 0.789 1.00 89.38 219 THR A O 1
ATOM 1585 N N . VAL A 1 220 ? 11.225 10.520 -1.455 1.00 91.94 220 VAL A N 1
ATOM 1586 C CA . VAL A 1 220 ? 11.472 9.090 -1.656 1.00 91.94 220 VAL A CA 1
ATOM 1587 C C . VAL A 1 220 ? 12.828 8.894 -2.312 1.00 91.94 220 VAL A C 1
ATOM 1589 O O . VAL A 1 220 ? 13.066 9.372 -3.420 1.00 91.94 220 VAL A O 1
ATOM 1592 N N . ASP A 1 221 ? 13.687 8.131 -1.646 1.00 92.69 221 ASP A N 1
ATOM 1593 C CA . ASP A 1 221 ? 14.971 7.714 -2.195 1.00 92.69 221 ASP A CA 1
ATOM 1594 C C . ASP A 1 221 ? 14.827 6.367 -2.902 1.00 92.69 221 ASP A C 1
ATOM 1596 O O . ASP A 1 221 ? 14.177 5.450 -2.392 1.00 92.69 221 ASP A O 1
ATOM 1600 N N . THR A 1 222 ? 15.516 6.209 -4.033 1.00 88.94 222 THR A N 1
ATOM 1601 C CA . THR A 1 222 ? 15.765 4.889 -4.627 1.00 88.94 222 THR A CA 1
ATOM 1602 C C . THR A 1 222 ? 17.068 4.326 -4.065 1.00 88.94 222 THR A C 1
ATOM 1604 O O . THR A 1 222 ? 18.096 5.002 -4.048 1.00 88.94 222 THR A O 1
ATOM 1607 N N . LEU A 1 223 ? 17.034 3.084 -3.593 1.00 84.44 223 LEU A N 1
ATOM 1608 C CA . LEU A 1 223 ? 18.175 2.399 -3.002 1.00 84.44 223 LEU A CA 1
ATOM 1609 C C . LEU A 1 223 ? 18.838 1.466 -4.010 1.00 84.44 223 LEU A C 1
ATOM 1611 O O . LEU A 1 223 ? 18.172 0.695 -4.693 1.00 84.44 223 LEU A O 1
ATOM 1615 N N . THR A 1 224 ? 20.169 1.486 -4.027 1.00 79.12 224 THR A N 1
ATOM 1616 C CA . THR A 1 224 ? 21.002 0.471 -4.683 1.00 79.12 224 THR A CA 1
ATOM 1617 C C . THR A 1 224 ? 21.819 -0.235 -3.601 1.00 79.12 224 THR A C 1
ATOM 1619 O O . THR A 1 224 ? 22.786 0.346 -3.100 1.00 79.12 224 THR A O 1
ATOM 1622 N N . PRO A 1 225 ? 21.417 -1.438 -3.153 1.00 71.56 225 PRO A N 1
ATOM 1623 C CA . PRO A 1 225 ? 22.178 -2.209 -2.182 1.00 71.56 225 PRO A CA 1
ATOM 1624 C C . PRO A 1 225 ? 23.632 -2.408 -2.627 1.00 71.56 225 PRO A C 1
ATOM 1626 O O . PRO A 1 225 ? 23.863 -2.857 -3.750 1.00 71.56 225 PRO A O 1
ATOM 1629 N N . PRO A 1 226 ? 24.625 -2.165 -1.751 1.00 64.69 226 PRO A N 1
ATOM 1630 C CA . PRO A 1 226 ? 26.034 -2.374 -2.086 1.00 64.69 226 PRO A CA 1
ATOM 1631 C C . PRO A 1 226 ? 26.365 -3.814 -2.497 1.00 64.69 226 PRO A C 1
ATOM 1633 O O . PRO A 1 226 ? 27.368 -4.054 -3.149 1.00 64.69 226 PRO A O 1
ATOM 1636 N N . THR A 1 227 ? 25.544 -4.794 -2.115 1.00 61.53 227 THR A N 1
ATOM 1637 C CA . THR A 1 227 ? 25.725 -6.201 -2.494 1.00 61.53 227 THR A CA 1
ATOM 1638 C C . THR A 1 227 ? 25.335 -6.497 -3.941 1.00 61.53 227 THR A C 1
ATOM 1640 O O . THR A 1 227 ? 25.762 -7.523 -4.463 1.00 61.53 227 THR A O 1
ATOM 1643 N N . TRP A 1 228 ? 24.586 -5.617 -4.613 1.00 64.00 228 TRP A N 1
ATOM 1644 C CA . TRP A 1 228 ? 24.257 -5.767 -6.037 1.00 64.00 228 TRP A CA 1
ATOM 1645 C C . TRP A 1 228 ? 25.441 -5.477 -6.962 1.00 64.00 228 TRP A C 1
ATOM 1647 O O . TRP A 1 228 ? 25.378 -5.810 -8.132 1.00 64.00 228 TRP A O 1
ATOM 1657 N N . SER A 1 229 ? 26.533 -4.910 -6.442 1.00 55.16 229 SER A N 1
ATOM 1658 C CA . SER A 1 229 ? 27.809 -4.802 -7.159 1.00 55.16 229 SER A CA 1
ATOM 1659 C C . SER A 1 229 ? 28.782 -5.946 -6.839 1.00 55.16 229 SER A C 1
ATOM 1661 O O . SER A 1 229 ? 29.933 -5.928 -7.279 1.00 55.16 229 SER A O 1
ATOM 1663 N N . SER A 1 230 ? 28.358 -6.944 -6.052 1.00 56.16 230 SER A N 1
ATOM 1664 C CA . SER A 1 230 ? 29.157 -8.151 -5.817 1.00 56.16 230 SER A CA 1
ATOM 1665 C C . SER A 1 230 ? 29.031 -9.113 -6.999 1.00 56.16 230 SER A C 1
ATOM 1667 O O . SER A 1 230 ? 27.974 -9.200 -7.609 1.00 56.16 230 SER A O 1
ATOM 1669 N N . ALA A 1 231 ? 30.074 -9.900 -7.281 1.00 58.03 231 ALA A N 1
ATOM 1670 C CA . ALA A 1 231 ? 30.133 -10.826 -8.424 1.00 58.03 231 ALA A CA 1
ATOM 1671 C C . ALA A 1 231 ? 29.044 -11.927 -8.453 1.00 58.03 231 ALA A C 1
ATOM 1673 O O . ALA A 1 231 ? 29.066 -12.787 -9.325 1.00 58.03 231 ALA A O 1
ATOM 1674 N N . SER A 1 232 ? 28.146 -11.956 -7.466 1.00 58.66 232 SER A N 1
ATOM 1675 C CA . SER A 1 232 ? 27.015 -12.886 -7.375 1.00 58.66 232 SER A CA 1
ATOM 1676 C C . SER A 1 232 ? 25.709 -12.308 -7.927 1.00 58.66 232 SER A C 1
ATOM 1678 O O . SER A 1 232 ? 24.735 -13.050 -8.039 1.00 58.66 232 SER A O 1
ATOM 1680 N N . PHE A 1 233 ? 25.672 -11.012 -8.244 1.00 57.41 233 PHE A N 1
ATOM 1681 C CA . PHE A 1 233 ? 24.493 -10.332 -8.764 1.00 57.41 233 PHE A CA 1
ATOM 1682 C C . PHE A 1 233 ? 24.864 -9.473 -9.978 1.00 57.41 233 PHE A C 1
ATOM 1684 O O . PHE A 1 233 ? 25.904 -8.818 -9.977 1.00 57.41 233 PHE A O 1
ATOM 1691 N N . ASP A 1 234 ? 24.007 -9.485 -10.993 1.00 60.31 234 ASP A N 1
ATOM 1692 C CA . ASP A 1 234 ? 24.019 -8.510 -12.080 1.00 60.31 234 ASP A CA 1
ATOM 1693 C C . ASP A 1 234 ? 23.380 -7.187 -11.617 1.00 60.31 234 ASP A C 1
ATOM 1695 O O . ASP A 1 234 ? 22.759 -7.099 -10.546 1.00 60.31 234 ASP A O 1
ATOM 1699 N N . ASP A 1 235 ? 23.497 -6.155 -12.458 1.00 62.78 235 ASP A N 1
ATOM 1700 C CA . ASP A 1 235 ? 22.862 -4.854 -12.245 1.00 62.78 235 ASP A CA 1
ATOM 1701 C C . ASP A 1 235 ? 21.378 -5.009 -11.863 1.00 62.78 235 ASP A C 1
ATOM 1703 O O . ASP A 1 235 ? 20.615 -5.763 -12.470 1.00 62.78 235 ASP A O 1
ATOM 1707 N N . GLY A 1 236 ? 20.963 -4.291 -10.816 1.00 58.53 236 GLY A N 1
ATOM 1708 C CA . GLY A 1 236 ? 19.592 -4.363 -10.300 1.00 58.53 236 GLY A CA 1
ATOM 1709 C C . GLY A 1 236 ? 19.287 -5.604 -9.450 1.00 58.53 236 GLY A C 1
ATOM 1710 O O . GLY A 1 236 ? 18.119 -5.890 -9.190 1.00 58.53 236 GLY A O 1
ATOM 1711 N N . GLY A 1 237 ? 20.308 -6.340 -8.996 1.00 58.06 237 GLY A N 1
ATOM 1712 C CA . GLY A 1 237 ? 20.139 -7.444 -8.046 1.00 58.06 237 GLY A CA 1
ATOM 1713 C C . GLY A 1 237 ? 19.676 -8.754 -8.678 1.00 58.06 237 GLY A C 1
ATOM 1714 O O . GLY A 1 237 ? 19.194 -9.637 -7.964 1.00 58.06 237 GLY A O 1
ATOM 1715 N N . ASN A 1 238 ? 19.822 -8.886 -9.997 1.00 56.72 238 ASN A N 1
ATOM 1716 C CA . ASN A 1 238 ? 19.537 -10.120 -10.718 1.00 56.72 238 ASN A CA 1
ATOM 1717 C C . ASN A 1 238 ? 20.550 -11.205 -10.340 1.00 56.72 238 ASN A C 1
ATOM 1719 O O . ASN A 1 238 ? 21.744 -10.942 -10.254 1.00 56.72 238 ASN A O 1
ATOM 1723 N N . VAL A 1 239 ? 20.084 -12.427 -10.078 1.00 55.06 239 VAL A N 1
ATOM 1724 C CA 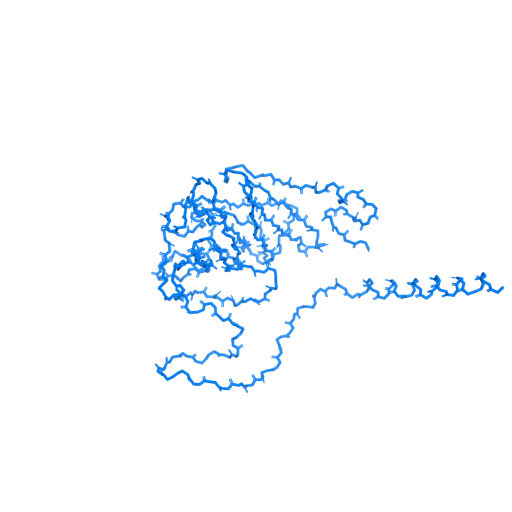. VAL A 1 239 ? 20.975 -13.564 -9.795 1.00 55.06 239 VAL A CA 1
ATOM 1725 C C . VAL A 1 239 ? 21.436 -14.158 -11.123 1.00 55.06 239 VAL A C 1
ATOM 1727 O O . VAL A 1 239 ? 20.590 -14.478 -11.959 1.00 55.06 239 VAL A O 1
ATOM 1730 N N . THR A 1 240 ? 22.751 -14.315 -11.282 1.00 53.09 240 THR A N 1
ATOM 1731 C CA . THR A 1 240 ? 23.385 -14.965 -12.442 1.00 53.09 240 THR A CA 1
ATOM 1732 C C . THR A 1 240 ? 23.194 -16.480 -12.466 1.00 53.09 240 THR A C 1
ATOM 1734 O O . THR A 1 240 ? 23.127 -17.128 -11.396 1.00 53.09 240 THR A O 1
#

pLDDT: mean 73.34, std 19.1, range [31.05, 94.12]

Foldseek 3Di:
DVVVVVVVVVVVVVVVVVVVVVDDDPPLPDDPDADDDDDDDPDDDDDDGDADVWPVQQDPAPPGDHCSDPLFAQWEADPVQRKIKGKGFHDVVQAVASQQIWMWMDSPVHDIDTADDGQQPPAARQWDRKHWYWEHDPPQETKIKIWTFGDDVPARFWIKIKIDSYVRRRRMQIHTGGDPVFTWHRRWYWDDYHQKTKIWTAGPPQRQIWIWMDRPSPDIDIDDPPCCPPPQHDPRRHGD

Secondary structure (DSSP, 8-state):
-HHHHHHHHHHHHHHHHHHHHS--SPP--PPPP--------SS-----SS-SS-GGGSS-BSS---S-STT---EEEETTTTEEEEEEEBPTTTSSSTB-EEEEEESSSS--EE--S-TTTTT-SBB-S-EEEEE--SSS--EEEEEEEEEETTEEEEEEEEEESSTT---EEEEEEE-SS--B-S---EEEETTEEEEEEEBTTT--EEEEEESSSS--EEE--GGGGSTTEEGGGEE-